Protein AF-A0A0G1DJH7-F1 (afdb_monomer)

Organism: NCBI:txid1618443

Foldseek 3Di:
DDDDDDDDPPDPPPPPPPPPPPPPVDAAEWEKAFEWEWEFADDPPDGTWIKTKWFFFPVPVRAIGGFMDTDDDDPPDDDFPVSSQVRNVVRCCLQFVPCQCPVPPDGDCVQKPKDQLDPDRVCPPLFDWDQPPVRRYTYGYGYIYIYGYDNDDDHGDNPPPPDNRTDDMAIETPRCCLDPCNVVVLVVVLVQLVDLQHQWDADPVGNRYTYRDPDPDRDDDNRHHDPNRSSNVVSVSVSSVVVD

Sequence (244 aa):
MSKKEDQPKAGLSKSSFLKEVDAADKWEEIHRAVAVPEYRLETEGESPRVLLLVVRRKKKRGRWEFPGGAMEYESGTPITGETVVFRAGSEFYEETGVSTLFPNGEFDSNSVKVYPMTENPSLNQYFLKFRDSRKKRYIYSHPVLIKMGIKSLPQLNPEKYGKPEIDDYRFIDVTNLYGADYRKHIRKWYDALTNPNLPFQKDPVNDRILTLSETDEPNTEIHHFSETTVGVMNVYLNKILDFA

Solvent-accessible surface area (backbone atoms only — not comparable to full-atom values): 14350 Å² total; per-residue (Å²): 141,81,87,79,83,88,74,88,80,82,72,85,69,84,77,77,84,72,79,85,80,78,83,62,83,77,61,46,79,42,45,26,19,25,23,42,43,36,38,36,38,49,47,92,98,53,81,59,44,32,29,37,53,35,34,23,26,63,89,65,80,58,30,32,29,48,39,45,45,75,57,88,73,63,91,89,62,82,88,46,72,65,57,42,50,53,46,10,52,49,30,33,30,65,54,32,47,51,36,75,56,26,80,81,77,50,79,46,69,88,70,31,54,72,38,64,72,59,93,49,90,89,53,87,72,74,48,48,77,44,78,42,76,90,76,41,28,40,38,36,36,42,58,30,37,38,43,36,80,36,77,64,85,83,76,72,42,31,66,81,81,78,66,58,57,50,78,48,68,39,30,40,52,51,43,67,62,78,48,98,62,15,80,68,45,52,56,55,50,52,58,36,61,74,38,63,76,31,33,30,31,62,37,95,89,42,80,49,34,31,33,74,48,93,53,94,65,72,72,43,92,63,62,45,69,34,72,66,35,42,51,49,48,54,53,50,58,56,44,53,63,77,77,108

pLDDT: mean 71.13, std 16.66, range [36.06, 92.31]

InterPro domains:
  IPR000086 NUDIX hydrolase domain [PS51462] (29-195)
  IPR015797 NUDIX hydrolase-like domain superfamily [SSF55811] (33-199)

Mean predicted aligned error: 12.09 Å

Secondary structure (DSSP, 8-state):
--PPPP-------TTSSSSSS------EEEEEEEEEEEEEE--TTSPPEEEEEEEEEGGGTT-EE-S--BPP--TT----HHHHHHHHHHHHHHHH--GGG-TTSS--TTT-EEEESSS-TT-TT-SEEEEETTTTEEEEEEEEEEEEEESSPPPP-GGGGS---EEEEEEEE-GGGGSTTHHHHHHHHHHHHHSSS--EEE-SS-TTEEEE-SSS---SS---B-HHHHHHHHHHHHHHHHH-

Structure (mmCIF, N/CA/C/O backbone):
data_AF-A0A0G1DJH7-F1
#
_entry.id   AF-A0A0G1DJH7-F1
#
loop_
_atom_site.group_PDB
_atom_site.id
_atom_site.type_symbol
_atom_site.label_atom_id
_atom_site.label_alt_id
_atom_site.label_comp_id
_atom_site.label_asym_id
_atom_site.label_entity_id
_atom_site.label_seq_id
_atom_site.pdbx_PDB_ins_code
_atom_site.Cartn_x
_atom_site.Cartn_y
_atom_site.Cartn_z
_atom_site.occupancy
_atom_site.B_iso_or_equiv
_atom_site.auth_seq_id
_atom_site.auth_comp_id
_atom_site.auth_asym_id
_atom_site.auth_atom_id
_atom_site.pdbx_PDB_model_num
ATOM 1 N N . MET A 1 1 ? 48.091 -31.157 -72.536 1.00 43.97 1 MET A N 1
ATOM 2 C CA . MET A 1 1 ? 47.525 -31.998 -71.460 1.00 43.97 1 MET A CA 1
ATOM 3 C C . MET A 1 1 ? 48.400 -31.818 -70.232 1.00 43.97 1 MET A C 1
ATOM 5 O O . MET A 1 1 ? 49.499 -32.348 -70.212 1.00 43.97 1 MET A O 1
ATOM 9 N N . SER A 1 2 ? 47.973 -30.997 -69.272 1.00 37.41 2 SER A N 1
ATOM 10 C CA . SER A 1 2 ? 48.712 -30.756 -68.026 1.00 37.41 2 SER A CA 1
ATOM 11 C C . SER A 1 2 ? 47.868 -31.278 -66.872 1.00 37.41 2 SER A C 1
ATOM 13 O O . SER A 1 2 ? 46.739 -30.823 -66.687 1.00 37.41 2 SER A O 1
ATOM 15 N N . LYS A 1 3 ? 48.396 -32.270 -66.153 1.00 37.59 3 LYS A N 1
ATOM 16 C CA . LYS A 1 3 ? 47.789 -32.843 -64.949 1.00 37.59 3 LYS A CA 1
ATOM 17 C C . LYS A 1 3 ? 47.798 -31.776 -63.850 1.00 37.59 3 LYS A C 1
ATOM 19 O O . LYS A 1 3 ? 48.851 -31.218 -63.560 1.00 37.59 3 LYS A O 1
ATOM 24 N N . LYS A 1 4 ? 46.629 -31.469 -63.284 1.00 39.34 4 LYS A N 1
ATOM 25 C CA . LYS A 1 4 ? 46.509 -30.734 -62.020 1.00 39.34 4 LYS A CA 1
ATOM 26 C C . LYS A 1 4 ? 46.617 -31.750 -60.888 1.00 39.34 4 LYS A C 1
ATOM 28 O O . LYS A 1 4 ? 45.885 -32.734 -60.892 1.00 39.34 4 LYS A O 1
ATOM 33 N N . GLU A 1 5 ? 47.549 -31.505 -59.978 1.00 38.72 5 GLU A N 1
ATOM 34 C CA . GLU A 1 5 ? 47.653 -32.182 -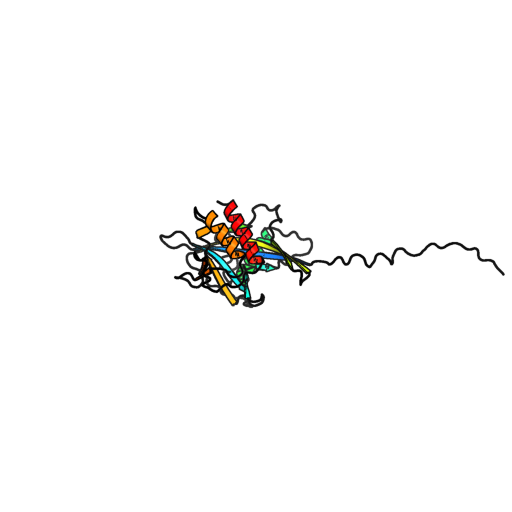58.690 1.00 38.72 5 GLU A CA 1
ATOM 35 C C . GLU A 1 5 ? 46.492 -31.760 -57.780 1.00 38.72 5 GLU A C 1
ATOM 37 O O . GLU A 1 5 ? 46.151 -30.577 -57.688 1.00 38.72 5 GLU A O 1
ATOM 42 N N . ASP A 1 6 ? 45.897 -32.751 -57.120 1.00 39.84 6 ASP A N 1
ATOM 43 C CA . ASP A 1 6 ? 44.910 -32.588 -56.061 1.00 39.84 6 ASP A CA 1
ATOM 44 C C . ASP A 1 6 ? 45.582 -32.097 -54.770 1.00 39.84 6 ASP A C 1
ATOM 46 O O . ASP A 1 6 ? 46.494 -32.732 -54.241 1.00 39.84 6 ASP A O 1
ATOM 50 N N . GLN A 1 7 ? 45.074 -30.997 -54.213 1.00 42.19 7 GLN A N 1
ATOM 51 C CA . GLN A 1 7 ? 45.200 -30.689 -52.788 1.00 42.19 7 GLN A CA 1
ATOM 52 C C . GLN A 1 7 ? 43.811 -30.759 -52.141 1.00 42.19 7 GLN A C 1
ATOM 54 O O . GLN A 1 7 ? 42.863 -30.185 -52.689 1.00 42.19 7 GLN A O 1
ATOM 59 N N . PRO A 1 8 ? 43.657 -31.372 -50.953 1.00 39.91 8 PRO A N 1
ATOM 60 C CA . PRO A 1 8 ? 42.392 -31.349 -50.242 1.00 39.91 8 PRO A CA 1
ATOM 61 C C . PRO A 1 8 ? 42.244 -29.992 -49.545 1.00 39.91 8 PRO A C 1
ATOM 63 O O . PRO A 1 8 ? 42.856 -29.737 -48.508 1.00 39.91 8 PRO A O 1
ATOM 66 N N . LYS A 1 9 ? 41.400 -29.103 -50.080 1.00 42.41 9 LYS A N 1
ATOM 67 C CA . LYS A 1 9 ? 40.921 -27.953 -49.304 1.00 42.41 9 LYS A CA 1
ATOM 68 C C . LYS A 1 9 ? 39.821 -28.410 -48.352 1.00 42.41 9 LYS A C 1
ATOM 70 O O . LYS A 1 9 ? 38.634 -28.348 -48.656 1.00 42.41 9 LYS A O 1
ATOM 75 N N . ALA A 1 10 ? 40.253 -28.844 -47.171 1.00 49.03 10 ALA A N 1
ATOM 76 C CA . ALA A 1 10 ? 39.455 -28.751 -45.961 1.00 49.03 10 ALA A CA 1
ATOM 77 C C . ALA A 1 10 ? 39.085 -27.275 -45.737 1.00 49.03 10 ALA A C 1
ATOM 79 O O . ALA A 1 10 ? 39.956 -26.409 -45.661 1.00 49.03 10 ALA A O 1
ATOM 80 N N . GLY A 1 11 ? 37.790 -26.982 -45.679 1.00 38.16 11 GLY A N 1
ATOM 81 C CA . GLY A 1 11 ? 37.312 -25.611 -45.535 1.00 38.16 11 GLY A CA 1
ATOM 82 C C . GLY A 1 11 ? 35.797 -25.477 -45.569 1.00 38.16 11 GLY A C 1
ATOM 83 O O . GLY A 1 11 ? 35.293 -24.493 -46.094 1.00 38.16 11 GLY A O 1
ATOM 84 N N . LEU A 1 12 ? 35.056 -26.447 -45.021 1.00 37.50 12 LEU A N 1
ATOM 85 C CA . LEU A 1 12 ? 33.688 -26.168 -44.583 1.00 37.50 12 LEU A CA 1
ATOM 86 C C . LEU A 1 12 ? 33.804 -25.229 -43.382 1.00 37.50 12 LEU A C 1
ATOM 88 O O . LEU A 1 12 ? 34.218 -25.634 -42.294 1.00 37.50 12 LEU A O 1
ATOM 92 N N . SER A 1 13 ? 33.528 -23.947 -43.613 1.00 39.53 13 SER A N 1
ATOM 93 C CA . SER A 1 13 ? 33.562 -22.927 -42.578 1.00 39.53 13 SER A CA 1
ATOM 94 C C . SER A 1 13 ? 32.583 -23.307 -41.469 1.00 39.53 13 SER A C 1
ATOM 96 O O . SER A 1 13 ? 31.369 -23.278 -41.660 1.00 39.53 13 SER A O 1
ATOM 98 N N . LYS A 1 14 ? 33.116 -23.604 -40.281 1.00 41.78 14 LYS A N 1
ATOM 99 C CA . LYS A 1 14 ? 32.387 -23.773 -39.011 1.00 41.78 14 LYS A CA 1
ATOM 100 C C . LYS A 1 14 ? 31.613 -22.513 -38.554 1.00 41.78 14 LYS A C 1
ATOM 102 O O . LYS A 1 14 ? 31.254 -22.414 -37.389 1.00 41.78 14 LYS A O 1
ATOM 107 N N . SER A 1 15 ? 31.364 -21.536 -39.427 1.00 41.81 15 SER A N 1
ATOM 108 C CA . SER A 1 15 ? 30.737 -20.252 -39.085 1.00 41.81 15 SER A CA 1
ATOM 109 C C . SER A 1 15 ? 29.240 -20.167 -39.399 1.00 41.81 15 SER A C 1
ATOM 111 O O . SER A 1 15 ? 28.619 -19.172 -39.036 1.00 41.81 15 SER A O 1
ATOM 113 N N . SER A 1 16 ? 28.636 -21.180 -40.029 1.00 38.12 16 SER A N 1
ATOM 114 C CA . SER A 1 16 ? 27.208 -21.155 -40.395 1.00 38.12 16 SER A CA 1
ATOM 115 C C . SER A 1 16 ? 26.309 -22.087 -39.574 1.00 38.12 16 SER A C 1
ATOM 117 O O . SER A 1 16 ? 25.099 -22.035 -39.739 1.00 38.12 16 SER A O 1
ATOM 119 N N . PHE A 1 17 ? 26.864 -22.883 -38.652 1.00 36.06 17 PHE A N 1
ATOM 120 C CA . PHE A 1 17 ? 26.098 -23.835 -37.824 1.00 36.06 17 PHE A CA 1
ATOM 121 C C . PHE A 1 17 ? 25.938 -23.425 -36.348 1.00 36.06 17 PHE A C 1
ATOM 123 O O . PHE A 1 17 ? 25.388 -24.181 -35.556 1.00 36.06 17 PHE A O 1
ATOM 130 N N . LEU A 1 18 ? 26.396 -22.227 -35.967 1.00 39.59 18 LEU A N 1
ATOM 131 C CA . LEU A 1 18 ? 26.312 -21.703 -34.593 1.00 39.59 18 LEU A CA 1
ATOM 132 C C . LEU A 1 18 ? 25.595 -20.346 -34.510 1.00 39.59 18 LEU A C 1
ATOM 134 O O . LEU A 1 18 ? 25.886 -19.537 -33.636 1.00 39.59 18 LEU A O 1
ATOM 138 N N . LYS A 1 19 ? 24.654 -20.074 -35.422 1.00 40.41 19 LYS A N 1
ATOM 139 C CA . LYS A 1 19 ? 23.833 -18.849 -35.381 1.00 40.41 19 LYS A CA 1
ATOM 140 C C . LYS A 1 19 ? 22.342 -19.065 -35.126 1.00 40.41 19 LYS A C 1
ATOM 142 O O . LYS A 1 19 ? 21.585 -18.109 -35.226 1.00 40.41 19 LYS A O 1
ATOM 147 N N . GLU A 1 20 ? 21.933 -20.266 -34.722 1.00 40.50 20 GLU A N 1
ATOM 148 C CA . GLU A 1 20 ? 20.535 -20.551 -34.354 1.00 40.50 20 GLU A CA 1
ATOM 149 C C . GLU A 1 20 ? 20.387 -21.317 -33.031 1.00 40.50 20 GLU A C 1
ATOM 151 O O . GLU A 1 20 ? 19.396 -22.001 -32.799 1.00 40.50 20 GLU A O 1
ATOM 156 N N . VAL A 1 21 ? 21.347 -21.166 -32.118 1.00 42.28 21 VAL A N 1
ATOM 157 C CA . VAL A 1 21 ? 21.193 -21.615 -30.727 1.00 42.28 21 VAL A CA 1
ATOM 158 C C . VAL A 1 21 ? 21.678 -20.489 -29.822 1.00 42.28 21 VAL A C 1
ATOM 160 O O . VAL A 1 21 ? 22.855 -20.432 -29.507 1.00 42.28 21 VAL A O 1
ATOM 163 N N . ASP A 1 22 ? 20.795 -19.514 -29.577 1.00 38.69 22 ASP A N 1
ATOM 164 C CA . ASP A 1 22 ? 20.737 -18.658 -28.368 1.00 38.69 22 ASP A CA 1
ATOM 165 C C . ASP A 1 22 ? 19.786 -17.454 -28.540 1.00 38.69 22 ASP A C 1
ATOM 167 O O . ASP A 1 22 ? 19.993 -16.361 -28.011 1.00 38.69 22 ASP A O 1
ATOM 171 N N . ALA A 1 23 ? 18.641 -17.664 -29.192 1.00 44.38 23 ALA A N 1
ATOM 172 C CA . ALA A 1 23 ? 17.431 -16.973 -28.753 1.00 44.38 23 ALA A CA 1
ATOM 173 C C . ALA A 1 23 ? 16.825 -17.775 -27.590 1.00 44.38 23 ALA A C 1
ATOM 175 O O . ALA A 1 23 ? 15.694 -18.248 -27.671 1.00 44.38 23 ALA A O 1
ATOM 176 N N . ALA A 1 24 ? 17.602 -17.983 -26.518 1.00 50.12 24 ALA A N 1
ATOM 177 C CA . ALA A 1 24 ? 17.030 -18.349 -25.232 1.00 50.12 24 ALA A CA 1
ATOM 178 C C . ALA A 1 24 ? 15.930 -17.321 -24.953 1.00 50.12 24 ALA A C 1
ATOM 180 O O . ALA A 1 24 ? 16.215 -16.126 -25.023 1.00 50.12 24 ALA A O 1
ATOM 181 N N . ASP A 1 25 ? 14.690 -17.778 -24.754 1.00 56.62 25 ASP A N 1
ATOM 182 C CA . ASP A 1 25 ? 13.516 -16.945 -24.477 1.00 56.62 25 ASP A CA 1
ATOM 183 C C . ASP A 1 25 ? 13.900 -15.798 -23.530 1.00 56.62 25 ASP A C 1
ATOM 185 O O . ASP A 1 25 ? 14.013 -16.005 -22.322 1.00 56.62 25 ASP A O 1
ATOM 189 N N . LYS A 1 26 ? 14.173 -14.599 -24.063 1.00 70.50 26 LYS A N 1
ATOM 190 C CA . LYS A 1 26 ? 14.612 -13.477 -23.231 1.00 70.50 26 LYS A CA 1
ATOM 191 C C . LYS A 1 26 ? 13.396 -12.996 -22.460 1.00 70.50 26 LYS A C 1
ATOM 193 O O . LYS A 1 26 ? 12.462 -12.455 -23.048 1.00 70.50 26 LYS A O 1
ATOM 198 N N . TRP A 1 27 ? 13.399 -13.249 -21.155 1.00 82.44 27 TRP A N 1
ATOM 199 C CA . TRP A 1 27 ? 12.404 -12.692 -20.251 1.00 82.44 27 TRP A CA 1
ATOM 200 C C . TRP A 1 27 ? 12.756 -11.232 -19.990 1.00 82.44 27 TRP A C 1
ATOM 202 O O . TRP A 1 27 ? 13.890 -10.929 -19.629 1.00 82.44 27 TRP A O 1
ATOM 212 N N . GLU A 1 28 ? 11.791 -10.337 -20.177 1.00 86.88 28 GLU A N 1
ATOM 213 C CA . GLU A 1 28 ? 11.938 -8.932 -19.797 1.00 86.88 28 GLU A CA 1
ATOM 214 C C . GLU A 1 28 ? 11.976 -8.821 -18.266 1.00 86.88 28 GLU A C 1
ATOM 216 O O . GLU A 1 28 ? 11.212 -9.491 -17.569 1.00 86.88 28 GLU A O 1
ATOM 221 N N . GLU A 1 29 ? 12.847 -7.974 -17.726 1.00 86.06 29 GLU A N 1
ATOM 222 C CA . GLU A 1 29 ? 12.877 -7.664 -16.299 1.00 86.06 29 GLU A CA 1
ATOM 223 C C . GLU A 1 29 ? 12.298 -6.272 -16.069 1.00 86.06 29 GLU A C 1
ATOM 225 O O . GLU A 1 29 ? 12.744 -5.293 -16.658 1.00 86.06 29 GLU A O 1
ATOM 230 N N . ILE A 1 30 ? 11.281 -6.189 -15.214 1.00 85.81 30 ILE A N 1
ATOM 231 C CA . ILE A 1 30 ? 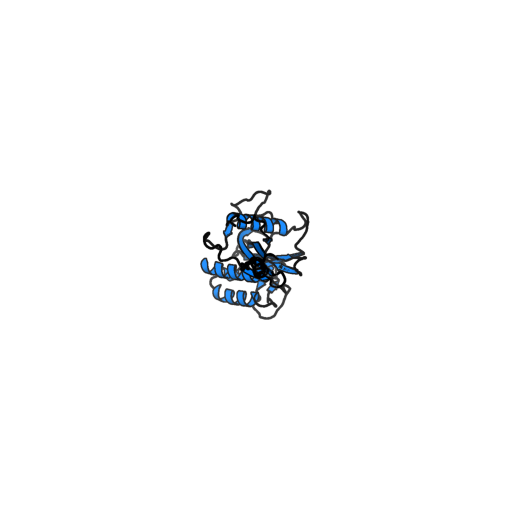10.640 -4.933 -14.836 1.00 85.81 30 ILE A CA 1
ATOM 232 C C . ILE A 1 30 ? 10.780 -4.767 -13.338 1.00 85.81 30 ILE A C 1
ATOM 234 O O . ILE A 1 30 ? 10.280 -5.590 -12.570 1.00 85.81 30 ILE A O 1
ATOM 238 N N . HIS A 1 31 ? 11.379 -3.662 -12.916 1.00 86.56 31 HIS A N 1
ATOM 239 C CA . HIS A 1 31 ? 11.375 -3.266 -11.519 1.00 86.56 31 HIS A CA 1
ATOM 240 C C . HIS A 1 31 ? 10.263 -2.255 -11.269 1.00 86.56 31 HIS A C 1
ATOM 242 O O . HIS A 1 31 ? 10.017 -1.372 -12.088 1.00 86.56 31 HIS A O 1
ATOM 248 N N . ARG A 1 32 ? 9.571 -2.386 -10.141 1.00 87.06 32 ARG A N 1
ATOM 249 C CA . ARG A 1 32 ? 8.527 -1.446 -9.731 1.00 87.06 32 ARG A CA 1
ATOM 250 C C . ARG A 1 32 ? 8.690 -1.052 -8.274 1.00 87.06 32 ARG A C 1
ATOM 252 O O . ARG A 1 32 ? 8.965 -1.916 -7.445 1.00 87.06 32 ARG A O 1
ATOM 259 N N . ALA A 1 33 ? 8.493 0.222 -7.973 1.00 87.56 33 ALA A N 1
ATOM 260 C CA . ALA A 1 33 ? 8.404 0.709 -6.604 1.00 87.56 33 ALA A CA 1
ATOM 261 C C . ALA A 1 33 ? 6.941 0.634 -6.156 1.00 87.56 33 ALA A C 1
ATOM 263 O O . ALA A 1 33 ? 6.035 0.925 -6.940 1.00 87.56 33 ALA A O 1
ATOM 264 N N . VAL A 1 34 ? 6.696 0.191 -4.925 1.00 89.56 34 VAL A N 1
ATOM 265 C CA . VAL A 1 34 ? 5.343 0.057 -4.373 1.00 89.56 34 VAL A CA 1
ATOM 266 C C . VAL A 1 34 ? 5.293 0.758 -3.028 1.00 89.56 34 VAL A C 1
ATOM 268 O O . VAL A 1 34 ? 6.012 0.381 -2.109 1.00 89.56 34 VAL A O 1
ATOM 271 N N . ALA A 1 35 ? 4.446 1.768 -2.899 1.00 89.12 35 ALA A N 1
ATOM 272 C CA . ALA A 1 35 ? 4.206 2.433 -1.632 1.00 89.12 35 ALA A CA 1
ATOM 273 C C . ALA A 1 35 ? 3.203 1.638 -0.800 1.00 89.12 35 ALA A C 1
ATOM 275 O O . ALA A 1 35 ? 2.149 1.246 -1.292 1.00 89.12 35 ALA A O 1
ATOM 276 N N . VAL A 1 36 ? 3.510 1.452 0.478 1.00 91.19 36 VAL A N 1
ATOM 277 C CA . VAL A 1 36 ? 2.637 0.857 1.491 1.00 91.19 36 VAL A CA 1
ATOM 278 C C . VAL A 1 36 ? 2.328 1.955 2.505 1.00 91.19 36 VAL A C 1
ATOM 280 O O . VAL A 1 36 ? 3.096 2.142 3.449 1.00 91.19 36 VAL A O 1
ATOM 283 N N . PRO A 1 37 ? 1.269 2.757 2.295 1.00 89.44 37 PRO A N 1
ATOM 284 C CA . PRO A 1 37 ? 0.945 3.858 3.188 1.00 89.44 37 PRO A CA 1
ATOM 285 C C . PRO A 1 37 ? 0.258 3.310 4.440 1.00 89.44 37 PRO A C 1
ATOM 287 O O . PRO A 1 37 ? -0.838 2.755 4.347 1.00 89.44 37 PRO A O 1
ATOM 290 N N . GLU A 1 38 ? 0.902 3.472 5.592 1.00 90.62 38 GLU A N 1
ATOM 291 C CA . GLU A 1 38 ? 0.365 3.149 6.912 1.00 90.62 38 GLU A CA 1
ATOM 292 C C . GLU A 1 38 ? -0.017 4.437 7.635 1.00 90.62 38 GLU A C 1
ATOM 294 O O . GLU A 1 38 ? 0.832 5.257 7.991 1.00 90.62 38 GLU A O 1
ATOM 299 N N . TYR A 1 39 ? -1.310 4.588 7.882 1.00 88.25 39 TYR A N 1
ATOM 300 C CA . TYR A 1 39 ? -1.877 5.702 8.616 1.00 88.25 39 TYR A CA 1
ATOM 301 C C . TYR A 1 39 ?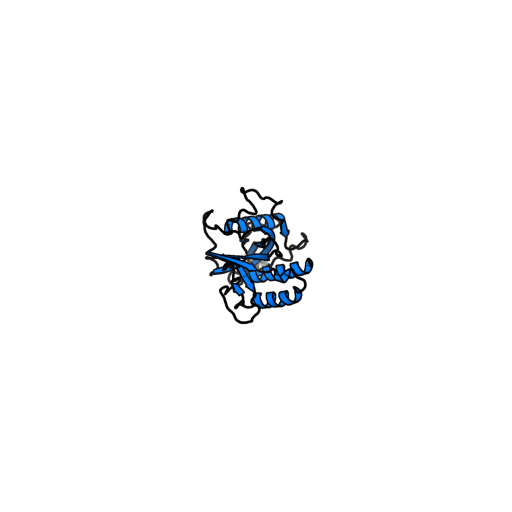 -2.186 5.289 10.046 1.00 88.25 39 TYR A C 1
ATOM 303 O O . TYR A 1 39 ? -2.911 4.324 10.277 1.00 88.25 39 TYR A O 1
ATOM 311 N N . ARG A 1 40 ? -1.677 6.054 11.006 1.00 89.75 40 ARG A N 1
ATOM 312 C CA . ARG A 1 40 ? -2.077 5.990 12.410 1.00 89.75 40 ARG A CA 1
ATOM 313 C C . ARG A 1 40 ? -3.075 7.106 12.664 1.00 89.75 40 ARG A C 1
ATOM 315 O O . ARG A 1 40 ? -2.684 8.268 12.754 1.00 89.75 40 ARG A O 1
ATOM 322 N N . LEU A 1 41 ? -4.352 6.746 12.698 1.00 88.19 41 LEU A N 1
ATOM 323 C CA . LEU A 1 41 ? -5.451 7.660 12.958 1.00 88.19 41 LEU A CA 1
ATOM 324 C C . LEU A 1 41 ? -5.609 7.850 14.464 1.00 88.19 41 LEU A C 1
ATOM 326 O O . LEU A 1 41 ? -6.013 6.930 15.174 1.00 88.19 41 LEU A O 1
ATOM 330 N N . GLU A 1 42 ? -5.256 9.042 14.930 1.00 87.00 42 GLU A N 1
ATOM 331 C CA . GLU A 1 42 ? -5.391 9.460 16.320 1.00 87.00 42 GLU A CA 1
ATOM 332 C C . GLU A 1 42 ? -6.820 9.939 16.591 1.00 87.00 42 GLU A C 1
ATOM 334 O O . GLU A 1 42 ? -7.303 10.873 15.947 1.00 87.00 42 GLU A O 1
ATOM 339 N N . THR A 1 43 ? -7.459 9.328 17.587 1.00 82.81 43 THR A N 1
ATOM 340 C CA . THR A 1 43 ? -8.749 9.755 18.138 1.00 82.81 43 THR A CA 1
ATOM 341 C C . THR A 1 43 ? -8.546 10.109 19.608 1.00 82.81 43 THR A C 1
ATOM 343 O O . THR A 1 43 ? -7.864 9.391 20.340 1.00 82.81 43 THR A O 1
ATOM 346 N N . GLU A 1 44 ? -9.102 11.236 20.049 1.00 84.19 44 GLU A N 1
ATOM 347 C CA . GLU A 1 44 ? -8.958 11.688 21.434 1.00 84.19 44 GLU A CA 1
ATOM 348 C C . GLU A 1 44 ? -9.552 10.663 22.413 1.00 84.19 44 GLU A C 1
ATOM 350 O O . GLU A 1 44 ? -10.705 10.263 22.282 1.00 84.19 44 GLU A O 1
ATOM 355 N N . GLY A 1 45 ? -8.752 10.235 23.394 1.00 82.38 45 GLY A N 1
ATOM 356 C CA . GLY A 1 45 ? -9.174 9.278 24.422 1.00 82.38 45 GLY A CA 1
ATOM 357 C C . GLY A 1 45 ? -9.167 7.803 23.998 1.00 82.38 45 GLY A C 1
ATOM 358 O O . GLY A 1 45 ? -9.484 6.950 24.825 1.00 82.38 45 GLY A O 1
ATOM 359 N N . GLU A 1 46 ? -8.768 7.481 22.765 1.00 84.75 46 GLU A N 1
ATOM 360 C CA . GLU A 1 46 ? -8.742 6.111 22.243 1.00 84.75 46 GLU A CA 1
ATOM 361 C C . GLU A 1 46 ? -7.339 5.696 21.776 1.00 84.75 46 GLU A C 1
ATOM 363 O O . GLU A 1 46 ? -6.458 6.519 21.522 1.00 84.75 46 GLU A O 1
ATOM 368 N N . SER A 1 47 ? -7.118 4.384 21.655 1.00 84.38 47 SER A N 1
ATOM 369 C CA . SER A 1 47 ? -5.906 3.879 21.003 1.00 84.38 47 SER A CA 1
ATOM 370 C C . SER A 1 47 ? -5.958 4.182 19.502 1.00 84.38 47 SER A C 1
ATOM 372 O O . SER A 1 47 ? -7.021 4.032 18.896 1.00 84.38 47 SER A O 1
ATOM 374 N N . PRO A 1 48 ? -4.835 4.578 18.875 1.00 87.06 48 PRO A N 1
ATOM 375 C CA . PRO A 1 48 ? -4.836 4.942 17.467 1.00 87.06 48 PRO A CA 1
ATOM 376 C C . PRO A 1 48 ? -5.188 3.739 16.590 1.00 87.06 48 PRO A C 1
ATOM 378 O O . PRO A 1 48 ? -4.646 2.645 16.772 1.00 87.06 48 PRO A O 1
ATOM 381 N N . ARG A 1 49 ? -6.048 3.961 15.593 1.00 90.38 49 ARG A N 1
ATOM 382 C CA . ARG A 1 49 ? -6.326 2.958 14.557 1.00 90.38 49 ARG A CA 1
ATOM 383 C C . ARG A 1 49 ? -5.190 2.941 13.545 1.00 90.38 49 ARG A C 1
ATOM 385 O O . ARG A 1 49 ? -4.706 3.997 13.141 1.00 90.38 49 ARG A O 1
ATOM 392 N N . VAL A 1 50 ? -4.777 1.757 13.109 1.00 91.31 50 VAL A N 1
ATOM 393 C CA . VAL A 1 50 ? -3.734 1.576 12.092 1.00 91.31 50 VAL A CA 1
ATOM 394 C C . VAL A 1 50 ? -4.375 1.102 10.797 1.00 91.31 50 VAL A C 1
ATOM 396 O O . VAL A 1 50 ? -5.018 0.057 10.763 1.00 91.31 50 VAL A O 1
ATOM 399 N N . LEU A 1 51 ? -4.204 1.876 9.729 1.00 92.31 51 LEU A N 1
ATOM 400 C CA . LEU A 1 51 ? -4.903 1.696 8.462 1.00 92.31 51 LEU A CA 1
ATOM 401 C C . LEU A 1 51 ? -3.915 1.637 7.295 1.00 92.31 51 LEU A C 1
ATOM 403 O O . LEU A 1 51 ? -3.007 2.462 7.208 1.00 92.31 51 LEU A O 1
ATOM 407 N N . LEU A 1 52 ? -4.127 0.716 6.357 1.00 92.25 52 LEU A N 1
ATOM 408 C CA . LEU A 1 52 ? -3.377 0.634 5.103 1.00 92.25 52 LEU A CA 1
ATOM 409 C C . LEU A 1 52 ? -4.223 1.121 3.930 1.00 92.25 52 LEU A C 1
ATOM 411 O O . LEU A 1 52 ? -5.373 0.711 3.787 1.00 92.25 52 LEU A O 1
ATOM 415 N N . LEU A 1 53 ? -3.662 1.956 3.058 1.00 91.56 53 LEU A N 1
ATOM 416 C CA . LEU A 1 53 ? -4.369 2.403 1.856 1.00 91.56 53 LEU A CA 1
ATOM 417 C C . LEU A 1 53 ? -4.174 1.429 0.691 1.00 91.56 53 LEU A C 1
ATOM 419 O O . LEU A 1 53 ? -3.045 1.144 0.291 1.00 91.56 53 LEU A O 1
ATOM 423 N N . VAL A 1 54 ? -5.283 1.025 0.072 1.00 90.69 54 VAL A N 1
ATOM 424 C CA . VAL A 1 54 ? -5.297 0.362 -1.236 1.00 90.69 54 VAL A CA 1
ATOM 425 C C . VAL A 1 54 ? -6.151 1.142 -2.227 1.00 90.69 54 VAL A C 1
ATOM 427 O O . VAL A 1 54 ? -7.167 1.751 -1.883 1.00 90.69 54 VAL A O 1
ATOM 430 N N . VAL A 1 55 ? -5.744 1.094 -3.489 1.00 89.19 55 VAL A N 1
ATOM 431 C CA . VAL A 1 55 ? -6.382 1.796 -4.600 1.00 89.19 55 VAL A CA 1
ATOM 432 C C . VAL A 1 55 ? -6.852 0.801 -5.650 1.00 89.19 55 VAL A C 1
ATOM 434 O O . VAL A 1 55 ? -6.223 -0.232 -5.892 1.00 89.19 55 VAL A O 1
ATOM 437 N N . ARG A 1 56 ? -7.967 1.105 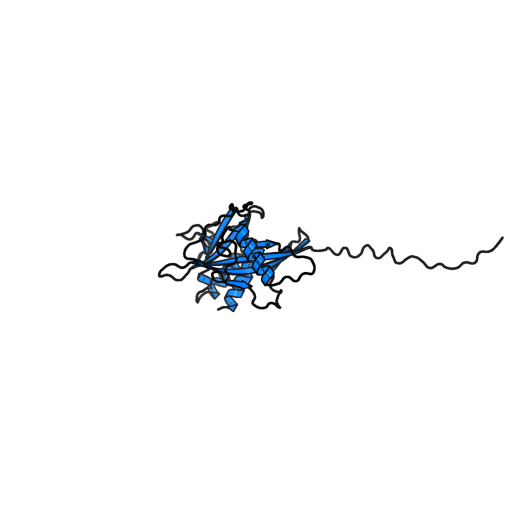-6.302 1.00 86.88 56 ARG A N 1
ATOM 438 C CA . ARG A 1 56 ? -8.499 0.342 -7.424 1.00 86.88 56 ARG A CA 1
ATOM 439 C C . ARG A 1 56 ? -8.126 1.048 -8.720 1.00 86.88 56 ARG A C 1
ATOM 441 O O . ARG A 1 56 ? -8.350 2.245 -8.876 1.00 86.88 56 ARG A O 1
ATOM 448 N N . ARG A 1 57 ? -7.499 0.317 -9.649 1.00 80.38 57 ARG A N 1
ATOM 449 C CA . ARG A 1 57 ? -7.044 0.886 -10.929 1.00 80.38 57 ARG A CA 1
ATOM 450 C C . ARG A 1 57 ? -7.967 0.531 -12.084 1.00 80.38 57 ARG A C 1
ATOM 452 O O . ARG A 1 57 ? -8.124 -0.652 -12.415 1.00 80.38 57 ARG A O 1
ATOM 459 N N . LYS A 1 58 ? -8.412 1.558 -12.816 1.00 71.06 58 LYS A N 1
ATOM 460 C CA . LYS A 1 58 ? -9.270 1.435 -14.012 1.00 71.06 58 LYS A CA 1
ATOM 461 C C . LYS A 1 58 ? -8.656 0.508 -15.071 1.00 71.06 58 LYS A C 1
ATOM 463 O O . LYS A 1 58 ? -9.301 -0.406 -15.578 1.00 71.06 58 LYS A O 1
ATOM 468 N N . LYS A 1 59 ? -7.364 0.692 -15.379 1.00 69.06 59 LYS A N 1
ATOM 469 C CA . LYS A 1 59 ? -6.662 -0.015 -16.475 1.00 69.06 59 LYS A CA 1
ATOM 470 C C . LYS A 1 59 ? -6.215 -1.447 -16.135 1.00 69.06 59 LYS A C 1
ATOM 472 O O . LYS A 1 59 ? -5.879 -2.205 -17.044 1.00 69.06 59 LYS A O 1
ATOM 477 N N . LYS A 1 60 ? -6.211 -1.856 -14.858 1.00 64.38 60 LYS A N 1
ATOM 478 C CA . LYS A 1 60 ? -5.756 -3.195 -14.414 1.00 64.38 60 LYS A CA 1
ATOM 479 C C . LYS A 1 60 ? -6.914 -4.134 -14.057 1.00 64.38 60 LYS A C 1
ATOM 481 O O . LYS A 1 60 ? -6.816 -4.924 -13.120 1.00 64.38 60 LYS A O 1
ATOM 486 N N . ARG A 1 61 ? -8.010 -4.067 -14.822 1.00 69.19 61 ARG A N 1
ATOM 487 C CA . ARG A 1 61 ? -9.236 -4.863 -14.601 1.00 69.19 61 ARG A CA 1
ATOM 488 C C . ARG A 1 61 ? -9.868 -4.625 -13.219 1.00 69.19 61 ARG A C 1
ATOM 490 O O . ARG A 1 61 ? -10.448 -5.544 -12.652 1.00 69.19 61 ARG A O 1
ATOM 497 N N . GLY A 1 62 ? -9.721 -3.419 -12.665 1.00 71.38 62 GLY A N 1
ATOM 498 C CA . GLY A 1 62 ? -10.342 -3.046 -11.394 1.00 71.38 62 GLY A CA 1
ATOM 499 C C . GLY A 1 62 ? -9.852 -3.854 -10.190 1.00 71.38 62 GLY A C 1
ATOM 500 O O . GLY A 1 62 ? -10.642 -4.084 -9.276 1.00 71.38 62 GLY A O 1
ATOM 501 N N . ARG A 1 63 ? -8.593 -4.315 -10.199 1.00 82.12 63 ARG A N 1
ATOM 502 C CA . ARG A 1 63 ? -7.949 -4.958 -9.043 1.00 82.12 63 ARG A CA 1
ATOM 503 C C . ARG A 1 63 ? -7.518 -3.919 -8.015 1.00 82.12 63 ARG A C 1
ATOM 505 O O . ARG A 1 63 ? -7.128 -2.810 -8.383 1.00 82.12 63 ARG A O 1
ATOM 512 N N . TRP A 1 64 ? -7.543 -4.330 -6.754 1.00 86.19 64 TRP A N 1
ATOM 513 C CA . TRP A 1 64 ? -7.046 -3.549 -5.631 1.00 86.19 64 TRP A CA 1
ATOM 514 C C . TRP A 1 64 ? -5.538 -3.741 -5.481 1.00 86.19 64 TRP A C 1
ATOM 516 O O . TRP A 1 64 ? -5.051 -4.874 -5.371 1.00 86.19 64 TRP A O 1
ATOM 526 N N . GLU A 1 65 ? -4.801 -2.636 -5.514 1.00 89.00 65 GLU A N 1
ATOM 527 C CA . GLU A 1 65 ? -3.342 -2.565 -5.449 1.00 89.00 65 GLU A CA 1
ATOM 528 C C . GLU A 1 65 ? -2.877 -1.535 -4.429 1.00 89.00 65 GLU A C 1
ATOM 530 O O . GLU A 1 65 ? -3.558 -0.552 -4.156 1.00 89.00 65 GLU A O 1
ATOM 535 N N . PHE A 1 66 ? -1.686 -1.753 -3.884 1.00 90.88 66 PHE A N 1
ATOM 536 C CA . PHE A 1 66 ? -0.929 -0.660 -3.296 1.00 90.88 66 PHE A CA 1
ATOM 537 C C . PHE A 1 66 ? -0.481 0.317 -4.399 1.00 90.88 66 PHE A C 1
ATOM 539 O O . PHE A 1 66 ? -0.164 -0.144 -5.506 1.00 90.88 66 PHE A O 1
ATOM 546 N N . PRO A 1 67 ? -0.445 1.634 -4.127 1.00 89.56 67 PRO A N 1
ATOM 547 C CA . PRO A 1 67 ? 0.070 2.620 -5.075 1.00 89.56 67 PRO A CA 1
ATOM 548 C C . PRO A 1 67 ? 1.508 2.305 -5.502 1.00 89.56 67 PRO A C 1
ATOM 550 O O . PRO A 1 67 ? 2.291 1.783 -4.706 1.00 89.56 67 PRO A O 1
ATOM 553 N N . GLY A 1 68 ? 1.876 2.577 -6.755 1.00 89.31 68 GLY A N 1
ATOM 554 C CA . GLY A 1 68 ? 3.205 2.218 -7.252 1.00 89.31 68 GLY A CA 1
ATOM 555 C C . GLY A 1 68 ? 3.288 1.908 -8.742 1.00 89.31 68 GLY A C 1
ATOM 556 O O . GLY A 1 68 ? 2.405 1.258 -9.319 1.00 89.31 68 GLY A O 1
ATOM 557 N N . GLY A 1 69 ? 4.429 2.224 -9.339 1.00 87.25 69 GLY A N 1
ATOM 558 C CA . GLY A 1 69 ? 4.668 2.121 -10.774 1.00 87.25 69 GLY A CA 1
ATOM 559 C C . GLY A 1 69 ? 6.036 1.553 -11.125 1.00 87.25 69 GLY A C 1
ATOM 560 O O . GLY A 1 69 ? 6.821 1.145 -10.263 1.00 87.25 69 GLY A O 1
ATOM 561 N N . ALA A 1 70 ? 6.266 1.416 -12.429 1.00 86.62 70 ALA A N 1
ATOM 562 C CA . ALA A 1 70 ? 7.521 0.898 -12.953 1.00 86.62 70 ALA A CA 1
ATOM 563 C C . ALA A 1 70 ? 8.645 1.910 -12.711 1.00 86.62 70 ALA A C 1
ATOM 565 O O . ALA A 1 70 ? 8.450 3.113 -12.834 1.00 86.62 70 ALA A O 1
ATOM 566 N N . MET A 1 71 ? 9.833 1.417 -12.385 1.00 83.62 71 MET A N 1
ATOM 567 C CA . MET A 1 71 ? 11.020 2.252 -12.287 1.00 83.62 71 MET A CA 1
ATOM 568 C C . MET A 1 71 ? 11.718 2.254 -13.639 1.00 83.62 71 MET A C 1
ATOM 570 O O . MET A 1 71 ? 12.188 1.213 -14.094 1.00 83.62 71 MET A O 1
ATOM 574 N N . GLU A 1 72 ? 11.797 3.421 -14.267 1.00 75.69 72 GLU A N 1
ATOM 575 C CA . GLU A 1 72 ? 12.708 3.634 -15.385 1.00 75.69 72 GLU A CA 1
ATOM 576 C C . GLU A 1 72 ? 14.118 3.837 -14.827 1.00 75.69 72 GLU A C 1
ATOM 578 O O . GLU A 1 72 ? 14.350 4.717 -13.992 1.00 75.69 72 GLU A O 1
ATOM 583 N N . TYR A 1 73 ? 15.051 2.993 -15.258 1.00 70.00 73 TYR A N 1
ATOM 584 C CA . TYR A 1 73 ? 16.465 3.116 -14.933 1.00 70.00 73 TYR A CA 1
ATOM 585 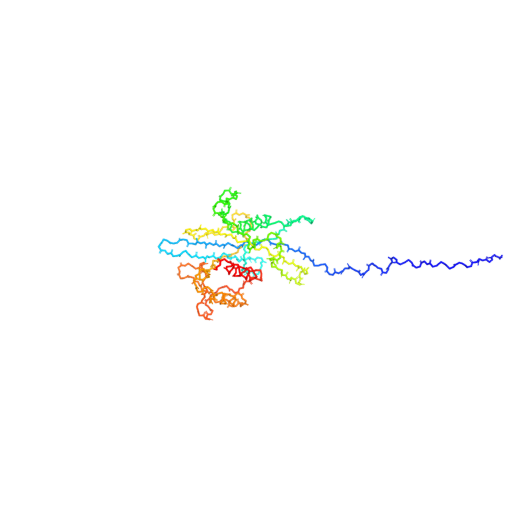C C . TYR A 1 73 ? 17.298 2.765 -16.161 1.00 70.00 73 TYR A C 1
ATOM 587 O O . TYR A 1 73 ? 16.923 1.918 -16.975 1.00 70.00 73 TYR A O 1
ATOM 595 N N . GLU A 1 74 ? 18.434 3.436 -16.305 1.00 67.38 74 GLU A N 1
ATOM 596 C CA . GLU A 1 74 ? 19.383 3.114 -17.360 1.00 67.38 74 GLU A CA 1
ATOM 597 C C . GLU A 1 74 ? 20.031 1.755 -17.078 1.00 67.38 74 GLU A C 1
ATOM 599 O O . GLU A 1 74 ? 20.450 1.458 -15.956 1.00 67.38 74 GLU A O 1
ATOM 604 N N . SER A 1 75 ? 20.111 0.913 -18.109 1.00 61.56 75 SER A N 1
ATOM 605 C CA . SER A 1 75 ? 20.745 -0.401 -18.012 1.00 61.56 75 SER A CA 1
ATOM 606 C C . SER A 1 75 ? 22.183 -0.266 -17.500 1.00 61.56 75 SER A C 1
ATOM 608 O O . SER A 1 75 ? 23.010 0.378 -18.139 1.00 61.56 75 SER A O 1
ATOM 610 N N . GLY A 1 76 ? 22.492 -0.923 -16.379 1.00 62.09 76 GLY A N 1
ATOM 611 C CA . GLY A 1 76 ? 23.809 -0.877 -15.732 1.00 62.09 76 GLY A CA 1
ATOM 612 C C . GLY A 1 76 ? 23.897 0.073 -14.534 1.00 62.09 76 GLY A C 1
ATOM 613 O O . GLY A 1 76 ? 24.851 -0.029 -13.764 1.00 62.09 76 GLY A O 1
ATOM 614 N N . THR A 1 77 ? 22.895 0.928 -14.318 1.00 63.91 77 THR A N 1
ATOM 615 C CA . THR A 1 77 ? 22.808 1.772 -13.120 1.00 63.91 77 THR A CA 1
ATOM 616 C C . THR A 1 77 ? 22.238 0.963 -11.950 1.00 63.91 77 THR A C 1
ATOM 618 O O . THR A 1 77 ? 21.164 0.370 -12.089 1.00 63.91 77 THR A O 1
ATOM 621 N N . PRO A 1 78 ? 22.921 0.904 -10.789 1.00 66.38 78 PRO A N 1
ATOM 622 C CA . PRO A 1 78 ? 22.415 0.181 -9.629 1.00 66.38 78 PRO A CA 1
ATOM 623 C C . PRO A 1 78 ? 21.089 0.764 -9.136 1.00 66.38 78 PRO A C 1
ATOM 625 O O . PRO A 1 78 ? 20.970 1.970 -8.931 1.00 66.38 78 PRO A O 1
ATOM 628 N N . ILE A 1 79 ? 20.111 -0.103 -8.875 1.00 73.31 79 ILE A N 1
ATOM 629 C CA . ILE A 1 79 ? 18.905 0.281 -8.139 1.00 73.31 79 ILE A CA 1
ATOM 630 C C . ILE A 1 79 ? 19.299 0.423 -6.668 1.00 73.31 79 ILE A C 1
ATOM 632 O O . ILE A 1 79 ? 19.614 -0.568 -6.005 1.00 73.31 79 ILE A O 1
ATOM 636 N N . THR A 1 80 ? 19.307 1.656 -6.166 1.00 73.81 80 THR A N 1
ATOM 637 C CA . THR A 1 80 ? 19.593 1.952 -4.759 1.00 73.81 80 THR A CA 1
ATOM 638 C C . THR A 1 80 ? 18.302 2.041 -3.947 1.00 73.81 80 THR A C 1
ATOM 640 O O . THR A 1 80 ? 17.224 2.313 -4.484 1.00 73.81 80 THR A O 1
ATOM 643 N N . GLY A 1 81 ? 18.406 1.851 -2.628 1.00 72.12 81 GLY A N 1
ATOM 644 C CA . GLY A 1 81 ? 17.268 2.021 -1.719 1.00 72.12 81 GLY A CA 1
ATOM 645 C C . GLY A 1 81 ? 16.666 3.430 -1.780 1.00 72.12 81 GLY A C 1
ATOM 646 O O . GLY A 1 81 ? 15.449 3.576 -1.747 1.00 72.12 81 GLY A O 1
ATOM 647 N N . GLU A 1 82 ? 17.499 4.457 -1.959 1.00 72.19 82 GLU A N 1
ATOM 648 C CA . GLU A 1 82 ? 17.055 5.849 -2.111 1.00 72.19 82 GLU A CA 1
ATOM 649 C C . GLU A 1 82 ? 16.212 6.048 -3.374 1.00 72.19 82 GLU A C 1
ATOM 651 O O . GLU A 1 82 ? 15.146 6.660 -3.315 1.00 72.19 82 GLU A O 1
ATOM 656 N N . THR A 1 83 ? 16.636 5.477 -4.509 1.00 76.62 83 THR A N 1
ATOM 657 C CA . THR A 1 83 ? 15.860 5.534 -5.757 1.00 76.62 83 THR A CA 1
ATOM 658 C C . THR A 1 83 ? 14.504 4.850 -5.598 1.00 76.62 83 THR A C 1
ATOM 660 O O . THR A 1 83 ? 13.489 5.392 -6.032 1.00 76.62 83 THR A O 1
ATOM 663 N N . VAL A 1 84 ? 14.464 3.688 -4.941 1.00 80.12 84 VAL A N 1
ATOM 664 C CA . VAL A 1 84 ? 13.216 2.957 -4.671 1.00 80.12 84 VAL A CA 1
ATOM 665 C C . VAL A 1 84 ? 12.272 3.781 -3.795 1.00 80.12 84 VAL A C 1
ATOM 667 O O . VAL A 1 84 ? 11.090 3.902 -4.116 1.00 80.12 84 VAL A O 1
ATOM 670 N N . VAL A 1 85 ? 12.788 4.372 -2.714 1.00 78.38 85 VAL A N 1
ATOM 671 C CA . VAL A 1 85 ? 12.018 5.220 -1.793 1.00 78.38 85 VAL A CA 1
ATOM 672 C C . VAL A 1 85 ? 11.443 6.436 -2.513 1.00 78.38 85 VAL A C 1
ATOM 674 O O . VAL A 1 85 ? 10.237 6.678 -2.431 1.00 78.38 85 VAL A O 1
ATOM 677 N N . PHE A 1 86 ? 12.277 7.164 -3.258 1.00 77.44 86 PHE A N 1
ATOM 678 C CA . PHE A 1 86 ? 11.846 8.334 -4.017 1.00 77.44 86 PHE A CA 1
ATOM 679 C C . PHE A 1 86 ? 10.739 7.976 -5.014 1.00 77.44 86 PHE A C 1
ATOM 681 O O . PHE A 1 86 ? 9.698 8.631 -5.054 1.00 77.44 86 PHE A O 1
ATOM 688 N N . ARG A 1 87 ? 10.922 6.894 -5.780 1.00 83.56 87 ARG A N 1
ATOM 689 C CA . ARG A 1 87 ? 9.931 6.443 -6.765 1.00 83.56 87 ARG A CA 1
ATOM 690 C C . ARG A 1 87 ? 8.631 5.983 -6.117 1.00 83.56 87 ARG A C 1
ATOM 692 O O . ARG A 1 87 ? 7.573 6.361 -6.603 1.00 83.56 87 ARG A O 1
ATOM 699 N N . ALA A 1 88 ? 8.682 5.237 -5.014 1.00 85.44 88 ALA A N 1
ATOM 700 C CA . ALA A 1 88 ? 7.474 4.848 -4.285 1.00 85.44 88 ALA A CA 1
ATOM 701 C C . ALA A 1 88 ? 6.689 6.080 -3.805 1.00 85.44 88 ALA A C 1
ATOM 703 O O . ALA A 1 88 ? 5.470 6.124 -3.956 1.00 85.44 88 ALA A O 1
ATOM 704 N N . GLY A 1 89 ? 7.383 7.093 -3.274 1.00 80.44 89 GLY A N 1
ATOM 705 C CA . GLY A 1 89 ? 6.767 8.352 -2.856 1.00 80.44 89 GLY A CA 1
ATOM 706 C C . GLY A 1 89 ? 6.147 9.140 -4.014 1.00 80.44 89 GLY A C 1
ATOM 707 O O . GLY A 1 89 ? 5.016 9.604 -3.880 1.00 80.44 89 GLY A O 1
ATOM 708 N N . SER A 1 90 ? 6.852 9.246 -5.147 1.00 80.81 90 SER A N 1
ATOM 709 C CA . SER A 1 90 ? 6.354 9.910 -6.365 1.00 80.81 90 SER A CA 1
ATOM 710 C C . SER A 1 90 ? 5.085 9.240 -6.877 1.00 80.81 90 SER A C 1
ATOM 712 O O . SER A 1 90 ? 4.064 9.895 -7.037 1.00 80.81 90 SER A O 1
ATOM 714 N N . GLU A 1 91 ? 5.108 7.917 -7.031 1.00 85.31 91 GLU A N 1
ATOM 715 C CA . GLU A 1 91 ? 3.962 7.143 -7.518 1.00 85.31 91 GLU A CA 1
ATOM 716 C C . GLU A 1 91 ? 2.769 7.241 -6.567 1.00 85.31 91 GLU A C 1
ATOM 718 O O . GLU A 1 91 ? 1.637 7.436 -6.999 1.00 85.31 91 GLU A O 1
ATOM 723 N N . PHE A 1 92 ? 3.004 7.160 -5.254 1.00 85.31 92 PHE A N 1
ATOM 724 C CA . PHE A 1 92 ? 1.953 7.383 -4.267 1.00 85.31 92 PHE A CA 1
ATOM 725 C C . PHE A 1 92 ? 1.330 8.774 -4.408 1.00 85.31 92 PHE A C 1
ATOM 727 O O . PHE A 1 92 ? 0.103 8.898 -4.402 1.00 85.31 92 PHE A O 1
ATOM 734 N N . TYR A 1 93 ? 2.155 9.809 -4.554 1.00 80.56 93 TYR A N 1
ATOM 735 C CA . TYR A 1 93 ? 1.690 11.180 -4.719 1.00 80.56 93 TYR A CA 1
ATOM 736 C C . TYR A 1 93 ? 0.890 11.367 -6.014 1.00 80.56 93 TYR A C 1
ATOM 738 O O . TYR A 1 93 ? -0.228 11.880 -5.971 1.00 80.56 93 TYR A O 1
ATOM 746 N N . GLU A 1 94 ? 1.428 10.911 -7.143 1.00 80.06 94 GLU A N 1
ATOM 747 C CA . GLU A 1 94 ? 0.810 11.003 -8.470 1.00 80.06 94 GLU A CA 1
ATOM 748 C C . GLU A 1 94 ? -0.537 10.279 -8.525 1.00 80.06 94 GLU A C 1
ATOM 750 O O . GLU A 1 94 ? -1.506 10.789 -9.088 1.00 80.06 94 GLU A O 1
ATOM 755 N N . GLU A 1 95 ? -0.620 9.104 -7.906 1.00 81.56 95 GLU A N 1
ATOM 756 C CA . GLU A 1 95 ? -1.828 8.290 -7.898 1.00 81.56 95 GLU A CA 1
ATOM 757 C C . GLU A 1 95 ? -2.903 8.851 -6.958 1.00 81.56 95 GLU A C 1
ATOM 759 O O . GLU A 1 95 ? -4.086 8.885 -7.297 1.00 81.56 95 GLU A O 1
ATOM 764 N N . THR A 1 96 ? -2.522 9.292 -5.762 1.00 78.44 96 THR A N 1
ATOM 765 C CA . THR A 1 96 ? -3.493 9.591 -4.698 1.00 78.44 96 THR A CA 1
ATOM 766 C C . THR A 1 96 ? -3.792 11.081 -4.540 1.00 78.44 96 THR A C 1
ATOM 768 O O . THR A 1 96 ? -4.808 11.452 -3.945 1.00 78.44 96 THR A O 1
ATOM 771 N N . GLY A 1 97 ? -2.918 11.952 -5.049 1.00 73.94 97 GLY A N 1
ATOM 772 C CA . GLY A 1 97 ? -2.960 13.395 -4.811 1.00 73.94 97 GLY A CA 1
ATOM 773 C C . GLY A 1 97 ? -2.694 13.783 -3.351 1.00 73.94 97 GLY A C 1
ATOM 774 O O . GLY A 1 97 ? -2.841 14.954 -2.989 1.00 73.94 97 GLY A O 1
ATOM 775 N N . VAL A 1 98 ? -2.320 12.823 -2.496 1.00 73.81 98 VAL A N 1
ATOM 776 C CA . VAL A 1 98 ? -2.060 13.061 -1.076 1.00 73.81 98 VAL A CA 1
ATOM 777 C C . VAL A 1 98 ? -0.656 13.618 -0.923 1.00 73.81 98 VAL A C 1
ATOM 779 O O . VAL A 1 98 ? 0.347 12.912 -0.890 1.00 73.81 98 VAL A O 1
ATOM 782 N N . SER A 1 99 ? -0.617 14.938 -0.796 1.00 58.47 99 SER A N 1
ATOM 783 C CA . SER A 1 99 ? 0.581 15.748 -0.597 1.00 58.47 99 SER A CA 1
ATOM 784 C C . SER A 1 99 ? 1.216 15.591 0.783 1.00 58.47 99 SER A C 1
ATOM 786 O O . SER A 1 99 ? 2.037 16.417 1.133 1.00 58.47 99 SER A O 1
ATOM 788 N N . THR A 1 100 ? 0.881 14.602 1.616 1.00 53.62 100 THR A N 1
ATOM 789 C CA . THR A 1 100 ? 1.468 14.536 2.973 1.00 53.62 100 THR A CA 1
ATOM 790 C C . THR A 1 100 ? 2.953 14.179 2.968 1.00 53.62 100 THR A C 1
ATOM 792 O O . THR A 1 100 ? 3.641 14.500 3.924 1.00 53.62 100 THR A O 1
ATOM 795 N N . LEU A 1 101 ? 3.462 13.591 1.880 1.00 49.62 101 LEU A N 1
ATOM 796 C CA . LEU A 1 101 ? 4.902 13.479 1.620 1.00 49.62 101 LEU A CA 1
ATOM 797 C C . LEU A 1 101 ? 5.511 14.767 1.047 1.00 49.62 101 LEU A C 1
ATOM 799 O O . LEU A 1 101 ? 6.717 14.948 1.139 1.00 49.62 101 LEU A O 1
ATOM 803 N N . PHE A 1 102 ? 4.690 15.628 0.438 1.00 48.66 102 PHE A N 1
ATOM 804 C CA . PHE A 1 102 ? 5.106 16.791 -0.347 1.00 48.66 102 PHE A CA 1
ATOM 805 C C . PHE A 1 102 ? 4.130 17.969 -0.181 1.00 48.66 102 PHE A C 1
ATOM 807 O O . PHE A 1 102 ? 3.519 18.381 -1.171 1.00 48.66 102 PHE A O 1
ATOM 814 N N . PRO A 1 103 ? 3.886 18.518 1.024 1.00 46.66 103 PRO A N 1
ATOM 815 C CA . PRO A 1 103 ? 2.789 19.473 1.232 1.00 46.66 103 PRO A CA 1
ATOM 816 C C . PRO A 1 103 ? 2.927 20.741 0.375 1.00 46.66 1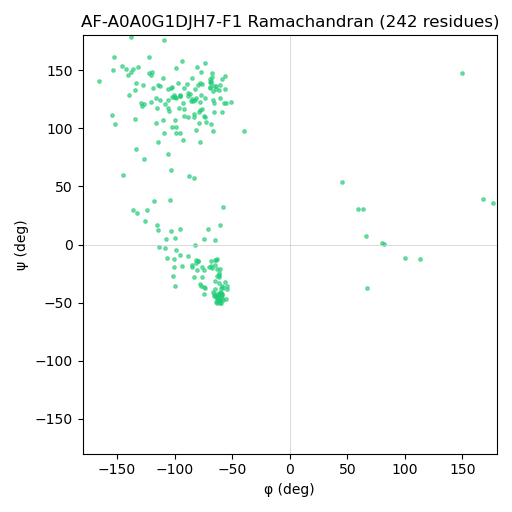03 PRO A C 1
ATOM 818 O O . PRO A 1 103 ? 1.921 21.358 0.039 1.00 46.66 103 PRO A O 1
ATOM 821 N N . ASN A 1 104 ? 4.150 21.037 -0.080 1.00 49.25 104 ASN A N 1
ATOM 822 C CA . ASN A 1 104 ? 4.480 22.126 -1.001 1.00 49.25 104 ASN A CA 1
ATOM 823 C C . ASN A 1 104 ? 5.265 21.663 -2.250 1.00 49.25 104 ASN A C 1
ATOM 825 O O . ASN A 1 104 ? 5.949 22.468 -2.871 1.00 49.25 104 ASN A O 1
ATOM 829 N N . GLY A 1 105 ? 5.217 20.375 -2.608 1.00 42.59 105 GLY A N 1
ATOM 830 C CA . GLY A 1 105 ? 6.043 19.815 -3.692 1.00 42.59 105 GLY A CA 1
ATOM 831 C C . GLY A 1 105 ? 7.482 19.452 -3.290 1.00 42.59 105 GLY A C 1
ATOM 832 O O . GLY A 1 105 ? 8.222 18.930 -4.116 1.00 42.59 105 GLY A O 1
ATOM 833 N N . GLU A 1 106 ? 7.865 19.660 -2.027 1.00 43.00 106 GLU A N 1
ATOM 834 C CA . GLU A 1 106 ? 9.159 19.256 -1.458 1.00 43.00 106 GLU A CA 1
ATOM 835 C C . GLU A 1 106 ? 8.968 18.180 -0.384 1.00 43.00 106 GLU A C 1
ATOM 837 O O . GLU A 1 106 ? 8.038 18.267 0.420 1.00 43.00 106 GLU A O 1
ATOM 842 N N . PHE A 1 107 ? 9.831 17.159 -0.401 1.00 45.38 107 PHE A N 1
ATOM 843 C CA . PHE A 1 107 ? 9.794 16.040 0.540 1.00 45.38 107 PHE A CA 1
ATOM 844 C C . PHE A 1 107 ? 10.109 16.528 1.959 1.00 45.38 107 PHE A C 1
ATOM 846 O O . PHE A 1 107 ? 11.241 16.935 2.219 1.00 45.38 107 PHE A O 1
ATOM 853 N N . ASP A 1 108 ? 9.144 16.459 2.880 1.00 47.94 108 ASP A N 1
ATOM 854 C CA . ASP A 1 108 ? 9.391 16.734 4.301 1.00 47.94 108 ASP A CA 1
ATOM 855 C C . ASP A 1 108 ? 9.580 15.427 5.079 1.00 47.94 108 ASP A C 1
ATOM 857 O O . ASP A 1 108 ? 8.635 14.782 5.537 1.00 47.94 108 ASP A O 1
ATOM 861 N N . SER A 1 109 ? 10.843 15.047 5.256 1.00 45.41 109 SER A N 1
ATOM 862 C CA . SER A 1 109 ? 11.248 13.861 6.013 1.00 45.41 109 SER A CA 1
ATOM 863 C C . SER A 1 109 ? 10.901 13.919 7.507 1.00 45.41 109 SER A C 1
ATOM 865 O O . SER A 1 109 ? 10.978 12.891 8.182 1.00 45.41 109 SER A O 1
ATOM 867 N N . ASN A 1 110 ? 10.522 15.085 8.050 1.00 47.41 110 ASN A N 1
ATOM 868 C CA . ASN A 1 110 ? 10.205 15.230 9.475 1.00 47.41 110 ASN A CA 1
ATOM 869 C C . ASN A 1 110 ? 8.771 14.805 9.812 1.00 47.41 110 ASN A C 1
ATOM 871 O O . ASN A 1 110 ? 8.512 14.365 10.934 1.00 47.41 110 ASN A O 1
ATOM 875 N N . SER A 1 111 ? 7.843 14.922 8.861 1.00 46.69 111 SER A N 1
ATOM 876 C CA . SER A 1 111 ? 6.433 14.551 9.038 1.00 46.69 111 SER A CA 1
ATOM 877 C C . SER A 1 111 ? 6.123 13.126 8.580 1.00 46.69 111 SER A C 1
ATOM 879 O O . SER A 1 111 ? 5.131 12.539 9.022 1.00 46.69 111 SER A O 1
ATOM 881 N N . VAL A 1 112 ? 6.990 12.531 7.755 1.00 55.06 112 VAL A N 1
ATOM 882 C CA . VAL A 1 112 ? 6.813 11.173 7.243 1.00 55.06 112 VAL A CA 1
ATOM 883 C C . VAL A 1 112 ? 8.061 10.337 7.454 1.00 55.06 112 VAL A C 1
ATOM 885 O O . VAL A 1 112 ? 9.138 10.633 6.942 1.00 55.06 112 VAL A O 1
ATOM 888 N N . LYS A 1 113 ? 7.896 9.224 8.170 1.00 61.06 113 LYS A N 1
ATOM 889 C CA . LYS A 1 113 ? 8.970 8.248 8.332 1.00 61.06 113 LYS A CA 1
ATOM 890 C C . LYS A 1 113 ? 8.847 7.199 7.239 1.00 61.06 113 LYS A C 1
ATOM 892 O O . LYS A 1 113 ? 7.910 6.394 7.237 1.00 61.06 113 LYS A O 1
ATOM 897 N N . VAL A 1 114 ? 9.796 7.224 6.311 1.00 62.03 114 VAL A N 1
ATOM 898 C CA . VAL A 1 114 ? 9.906 6.211 5.267 1.00 62.03 114 VAL A CA 1
ATOM 899 C C . VAL A 1 114 ? 10.852 5.124 5.738 1.00 62.03 114 VAL A C 1
ATOM 901 O O . VAL A 1 114 ? 12.013 5.384 6.048 1.00 62.03 114 VAL A O 1
ATOM 904 N N . TYR A 1 115 ? 10.342 3.902 5.775 1.00 63.41 115 TYR A N 1
ATOM 905 C CA . TYR A 1 115 ? 11.127 2.729 6.096 1.00 63.41 115 TYR A CA 1
ATOM 906 C C . TYR A 1 115 ? 11.210 1.868 4.846 1.00 63.41 115 TYR A C 1
ATOM 908 O O . TYR A 1 115 ? 10.165 1.474 4.306 1.00 63.41 115 TYR A O 1
ATOM 916 N N . PRO A 1 116 ? 12.419 1.515 4.375 1.00 58.91 116 PRO A N 1
ATOM 917 C CA . PRO A 1 116 ? 12.494 0.345 3.529 1.00 58.91 116 PRO A CA 1
ATOM 918 C C . PRO A 1 116 ? 11.890 -0.801 4.344 1.00 58.91 116 PRO A C 1
ATOM 920 O O . PRO A 1 116 ? 12.201 -0.969 5.524 1.00 58.91 116 PRO A O 1
ATOM 923 N N . MET A 1 117 ? 11.018 -1.604 3.734 1.00 59.91 117 MET A N 1
ATOM 924 C CA . MET A 1 117 ? 10.476 -2.775 4.428 1.00 59.91 117 MET A CA 1
ATOM 925 C C . MET A 1 117 ? 11.560 -3.822 4.734 1.00 59.91 117 MET A C 1
ATOM 927 O O . MET A 1 117 ? 11.257 -4.876 5.272 1.00 59.91 117 MET A O 1
ATOM 931 N N . THR A 1 118 ? 12.829 -3.541 4.429 1.00 53.41 118 THR A N 1
ATOM 932 C CA . THR A 1 118 ? 14.003 -4.334 4.784 1.00 53.41 118 THR A CA 1
ATOM 933 C C . THR A 1 118 ? 15.162 -3.429 5.201 1.00 53.41 118 THR A C 1
ATOM 935 O O . THR A 1 118 ? 15.548 -2.544 4.445 1.00 53.41 118 THR A O 1
ATOM 938 N N . GLU A 1 119 ? 15.769 -3.684 6.362 1.00 45.97 119 GLU A N 1
ATOM 939 C CA . GLU A 1 119 ? 16.847 -2.851 6.932 1.00 45.97 119 GLU A CA 1
ATOM 940 C C . GLU A 1 119 ? 18.252 -3.145 6.378 1.00 45.97 119 GLU A C 1
ATOM 942 O O . GLU A 1 119 ? 19.218 -2.506 6.782 1.00 45.97 119 GLU A O 1
ATOM 947 N N . ASN A 1 120 ? 18.402 -4.103 5.458 1.00 42.28 120 ASN A N 1
ATOM 948 C CA . ASN A 1 120 ? 19.708 -4.507 4.942 1.00 42.28 120 ASN A CA 1
ATOM 949 C C . ASN A 1 120 ? 19.889 -4.069 3.471 1.00 42.28 120 ASN A C 1
ATOM 951 O O . ASN A 1 120 ? 19.315 -4.703 2.582 1.00 42.28 120 ASN A O 1
ATOM 955 N N . PRO A 1 121 ? 20.723 -3.047 3.189 1.00 39.00 121 PRO A N 1
ATOM 956 C CA . PRO A 1 121 ? 21.018 -2.578 1.831 1.00 39.00 121 PRO A CA 1
ATOM 957 C C . PRO A 1 121 ? 21.717 -3.625 0.947 1.00 39.00 121 PRO A C 1
ATOM 959 O O . PRO A 1 121 ? 21.666 -3.536 -0.276 1.00 39.00 121 PRO A O 1
ATOM 962 N N . SER A 1 122 ? 22.367 -4.628 1.547 1.00 38.53 122 SER A N 1
ATOM 963 C CA . SER A 1 122 ? 22.993 -5.765 0.855 1.00 38.53 122 SER A CA 1
ATOM 964 C C . SER A 1 122 ? 21.976 -6.841 0.447 1.00 38.53 122 SER A C 1
ATOM 966 O O . SER A 1 122 ? 22.286 -7.708 -0.369 1.00 38.53 122 SER A O 1
ATOM 968 N N . LEU A 1 123 ? 20.756 -6.788 0.996 1.00 40.28 123 LEU A N 1
ATOM 969 C CA . LEU A 1 123 ? 19.638 -7.677 0.686 1.00 40.28 123 LEU A CA 1
ATOM 970 C C . LEU A 1 123 ? 18.627 -6.969 -0.221 1.00 40.28 123 LEU A C 1
ATOM 972 O O . LEU A 1 123 ? 17.439 -6.891 0.090 1.00 40.28 123 LEU A O 1
ATOM 976 N N . ASN A 1 124 ? 19.067 -6.638 -1.436 1.00 40.00 124 ASN A N 1
ATOM 977 C CA . ASN A 1 124 ? 18.220 -6.578 -2.639 1.00 40.00 124 ASN A CA 1
ATOM 978 C C . ASN A 1 124 ? 17.516 -7.937 -2.929 1.00 40.00 124 ASN A C 1
ATOM 980 O O . ASN A 1 124 ? 17.328 -8.310 -4.078 1.00 40.00 124 ASN A O 1
ATOM 984 N N . GLN A 1 125 ? 17.171 -8.725 -1.906 1.00 44.25 125 GLN A N 1
ATOM 985 C CA . GLN A 1 125 ? 16.705 -10.111 -1.968 1.00 44.25 125 GLN A CA 1
ATOM 986 C C . GLN A 1 125 ? 15.244 -10.285 -1.521 1.00 44.25 125 GLN A C 1
ATOM 988 O O . GLN A 1 125 ? 14.719 -11.388 -1.623 1.00 44.25 125 GLN A O 1
ATOM 993 N N . TYR A 1 126 ? 14.557 -9.221 -1.089 1.00 51.75 126 TYR A N 1
ATOM 994 C CA . TYR A 1 126 ? 13.117 -9.261 -0.778 1.00 51.75 126 TYR A CA 1
ATOM 995 C C . TYR A 1 126 ? 12.300 -8.333 -1.678 1.00 51.75 126 TYR A C 1
ATOM 997 O O . TYR A 1 126 ? 11.317 -7.725 -1.256 1.00 51.75 126 TYR A O 1
ATOM 1005 N N . PHE A 1 127 ? 12.687 -8.239 -2.948 1.00 65.56 127 PHE A N 1
ATOM 1006 C CA . PHE A 1 127 ? 11.701 -7.890 -3.957 1.00 65.56 127 PHE A CA 1
ATOM 1007 C C . PHE A 1 127 ? 10.703 -9.046 -4.082 1.00 65.56 127 PHE A C 1
ATOM 1009 O O . PHE A 1 127 ? 11.045 -10.225 -3.958 1.00 65.56 127 PHE A O 1
ATOM 1016 N N . LEU A 1 128 ? 9.454 -8.728 -4.386 1.00 75.50 128 LEU A N 1
ATOM 1017 C CA . LEU A 1 128 ? 8.491 -9.744 -4.784 1.00 75.50 128 LEU A CA 1
ATOM 1018 C C . LEU A 1 128 ? 8.679 -10.016 -6.267 1.00 75.50 128 LEU A C 1
ATOM 1020 O O . LEU A 1 128 ? 8.410 -9.140 -7.093 1.00 75.50 128 LEU A O 1
ATOM 1024 N N . LYS A 1 129 ? 9.155 -11.219 -6.592 1.00 83.31 129 LYS A N 1
ATOM 1025 C CA . LYS A 1 129 ? 9.298 -11.677 -7.972 1.00 83.31 129 LYS A CA 1
ATOM 1026 C C . LYS A 1 129 ? 8.011 -12.345 -8.433 1.00 83.31 129 LYS A C 1
ATOM 1028 O O . LYS A 1 129 ? 7.706 -13.463 -8.027 1.00 83.31 129 LYS A O 1
ATOM 1033 N N . PHE A 1 130 ? 7.300 -11.691 -9.341 1.00 81.75 130 PHE A N 1
ATOM 1034 C CA . PHE A 1 130 ? 6.170 -12.279 -10.054 1.00 81.75 130 PHE A CA 1
ATOM 1035 C C . PHE A 1 130 ? 6.599 -12.680 -11.457 1.00 81.75 130 PHE A C 1
ATOM 1037 O O . PHE A 1 130 ? 7.269 -11.922 -12.161 1.00 81.75 130 PHE A O 1
ATOM 1044 N N . ARG A 1 131 ? 6.198 -13.877 -11.882 1.00 83.12 131 ARG A N 1
ATOM 1045 C CA . ARG A 1 131 ? 6.430 -14.359 -13.242 1.00 83.12 131 ARG A CA 1
ATOM 1046 C C . ARG A 1 131 ? 5.161 -14.176 -14.066 1.00 83.12 131 ARG A C 1
ATOM 1048 O O . ARG A 1 131 ? 4.212 -14.941 -13.924 1.00 83.12 131 ARG A O 1
ATOM 1055 N N . ASP A 1 132 ? 5.165 -13.209 -14.975 1.00 81.50 132 ASP A N 1
ATOM 1056 C CA . ASP A 1 132 ? 4.077 -13.012 -15.934 1.00 81.50 132 ASP A CA 1
ATOM 1057 C C . ASP A 1 132 ? 4.405 -13.772 -17.221 1.00 81.50 132 ASP A C 1
ATOM 1059 O O . ASP A 1 132 ? 5.042 -13.263 -18.146 1.00 81.50 132 ASP A O 1
ATOM 1063 N N . SER A 1 133 ? 3.974 -15.034 -17.261 1.00 82.31 133 SER A N 1
ATOM 1064 C CA . SER A 1 133 ? 4.266 -15.926 -18.387 1.00 82.31 133 SER A CA 1
ATOM 1065 C C . SER A 1 133 ? 3.583 -15.518 -19.688 1.00 82.31 133 SER A C 1
ATOM 1067 O O . SER A 1 133 ? 4.049 -15.898 -20.758 1.00 82.31 133 SER A O 1
ATOM 1069 N N . ARG A 1 134 ? 2.513 -14.715 -19.626 1.00 82.81 134 ARG A N 1
ATOM 1070 C CA . ARG A 1 134 ? 1.804 -14.238 -20.825 1.00 82.81 134 ARG A CA 1
ATOM 1071 C C . ARG A 1 134 ? 2.595 -13.157 -21.545 1.00 82.81 134 ARG A C 1
ATOM 1073 O O . ARG A 1 134 ? 2.575 -13.104 -22.767 1.00 82.81 134 ARG A O 1
ATOM 1080 N N . LYS A 1 135 ? 3.279 -12.306 -20.781 1.00 83.00 135 LYS A N 1
ATOM 1081 C CA . LYS A 1 135 ? 4.120 -11.225 -21.307 1.00 83.00 135 LYS A CA 1
ATOM 1082 C C . LYS A 1 135 ? 5.612 -11.567 -21.316 1.00 83.00 135 LYS A C 1
ATOM 1084 O O . LYS A 1 135 ? 6.406 -10.694 -21.623 1.00 83.00 135 LYS A O 1
ATOM 1089 N N . LYS A 1 136 ? 5.978 -12.812 -20.972 1.00 87.88 136 LYS A N 1
ATOM 1090 C CA . LYS A 1 136 ? 7.367 -13.287 -20.837 1.00 87.88 136 LYS A CA 1
ATOM 1091 C C . LYS A 1 136 ? 8.237 -12.299 -20.050 1.00 87.88 136 LYS A C 1
ATOM 1093 O O . LYS A 1 136 ? 9.285 -11.871 -20.519 1.00 87.88 136 LYS A O 1
ATOM 1098 N N . ARG A 1 137 ? 7.789 -11.926 -18.848 1.00 87.62 137 ARG A N 1
ATOM 1099 C CA . ARG A 1 137 ? 8.510 -10.967 -18.000 1.00 87.62 137 ARG A CA 1
ATOM 1100 C C . ARG A 1 137 ? 8.545 -11.351 -16.527 1.00 87.62 137 ARG A C 1
ATOM 1102 O O . ARG A 1 137 ? 7.605 -11.965 -16.011 1.00 87.62 137 ARG A O 1
ATOM 1109 N N . TYR A 1 138 ? 9.621 -10.966 -15.856 1.00 85.75 138 TYR A N 1
ATOM 1110 C CA . TYR A 1 138 ? 9.760 -10.983 -14.408 1.00 85.75 138 TYR A CA 1
ATOM 1111 C C . TYR A 1 138 ? 9.496 -9.588 -13.858 1.00 85.75 138 TYR A C 1
ATOM 1113 O O . TYR A 1 138 ? 10.107 -8.614 -14.287 1.00 85.75 138 TYR A O 1
ATOM 1121 N N . ILE A 1 139 ? 8.575 -9.497 -12.904 1.00 85.19 139 ILE A N 1
ATOM 1122 C CA . ILE A 1 139 ? 8.248 -8.251 -12.218 1.00 85.19 139 ILE A CA 1
ATOM 1123 C C . ILE A 1 139 ? 8.847 -8.324 -10.822 1.00 85.19 139 ILE A C 1
ATOM 1125 O O . ILE A 1 139 ? 8.445 -9.169 -10.027 1.00 85.19 139 ILE A O 1
ATOM 1129 N N . TYR A 1 140 ? 9.776 -7.424 -10.538 1.00 86.19 140 TYR A N 1
ATOM 1130 C CA . TYR A 1 140 ? 10.471 -7.262 -9.271 1.00 86.19 140 TYR A CA 1
ATOM 1131 C C . TYR A 1 140 ? 9.854 -6.072 -8.532 1.00 86.19 140 TYR A C 1
ATOM 1133 O O . TYR A 1 140 ? 10.110 -4.917 -8.875 1.00 86.19 140 TYR A O 1
ATOM 1141 N N . SER A 1 141 ? 8.984 -6.341 -7.558 1.00 86.62 141 SER A N 1
ATOM 1142 C CA . SER A 1 141 ? 8.296 -5.283 -6.803 1.00 86.62 141 SER A CA 1
ATOM 1143 C C . SER A 1 141 ? 9.033 -4.968 -5.512 1.00 86.62 141 SER A C 1
ATOM 1145 O O . SER A 1 141 ? 9.276 -5.873 -4.719 1.00 86.62 141 SER A O 1
ATOM 1147 N N . HIS A 1 142 ? 9.334 -3.692 -5.297 1.00 87.44 142 HIS A N 1
ATOM 1148 C CA . HIS A 1 142 ? 10.071 -3.183 -4.146 1.00 87.44 142 HIS A CA 1
ATOM 1149 C C . HIS A 1 142 ? 9.122 -2.403 -3.225 1.00 87.44 142 HIS A C 1
ATOM 1151 O O . HIS A 1 142 ? 8.821 -1.242 -3.517 1.00 87.44 142 HIS A O 1
ATOM 1157 N N . PRO A 1 143 ? 8.581 -3.033 -2.165 1.00 87.44 143 PRO A N 1
ATOM 1158 C CA . PRO A 1 143 ? 7.665 -2.365 -1.253 1.00 87.44 143 PRO A CA 1
ATOM 1159 C C . PRO A 1 143 ? 8.388 -1.421 -0.285 1.00 87.44 143 PRO A C 1
ATOM 1161 O O . PRO A 1 143 ? 9.423 -1.760 0.292 1.00 87.44 143 PRO A O 1
ATOM 1164 N N . VAL A 1 144 ? 7.799 -0.248 -0.070 1.00 84.12 144 VAL A N 1
ATOM 1165 C CA . VAL A 1 144 ? 8.291 0.814 0.811 1.00 84.12 144 VAL A CA 1
ATOM 1166 C C . VAL A 1 144 ? 7.185 1.186 1.784 1.00 84.12 144 VAL A C 1
ATOM 1168 O O . VAL A 1 144 ? 6.111 1.607 1.361 1.00 84.12 144 VAL A O 1
ATOM 1171 N N . LEU A 1 145 ? 7.444 1.052 3.084 1.00 84.50 145 LEU A N 1
ATOM 1172 C CA . LEU A 1 145 ? 6.482 1.395 4.125 1.00 84.50 145 LEU A CA 1
ATOM 1173 C C . LEU A 1 145 ? 6.587 2.880 4.453 1.00 84.50 145 LEU A C 1
ATOM 1175 O O . LEU A 1 145 ? 7.650 3.379 4.826 1.00 84.50 145 LEU A O 1
ATOM 1179 N N . ILE A 1 146 ? 5.467 3.580 4.327 1.00 82.25 146 ILE A N 1
ATOM 1180 C CA . ILE A 1 146 ? 5.367 5.021 4.542 1.00 82.25 146 ILE A CA 1
ATOM 1181 C C . ILE A 1 146 ? 4.447 5.240 5.737 1.00 82.25 146 ILE A C 1
ATOM 1183 O O . ILE A 1 146 ? 3.236 5.072 5.614 1.00 82.25 146 ILE A O 1
ATOM 1187 N N . LYS A 1 147 ? 5.013 5.582 6.899 1.00 83.25 147 LYS A N 1
ATOM 1188 C CA . LYS A 1 147 ? 4.247 5.746 8.144 1.00 83.25 147 LYS A CA 1
ATOM 1189 C C . LYS A 1 147 ? 3.863 7.203 8.367 1.00 83.25 147 LYS A C 1
ATOM 1191 O O . LYS A 1 147 ? 4.732 8.076 8.359 1.00 83.25 147 LYS A O 1
ATOM 1196 N N . MET A 1 148 ? 2.580 7.447 8.621 1.00 82.69 148 MET A N 1
ATOM 1197 C CA . MET A 1 148 ? 2.002 8.781 8.801 1.00 82.69 148 MET A CA 1
ATOM 1198 C C . MET A 1 148 ? 1.070 8.818 10.016 1.00 82.69 148 MET A C 1
ATOM 1200 O O . MET A 1 148 ? 0.208 7.954 10.159 1.00 82.69 148 MET A O 1
ATOM 1204 N N . GLY A 1 149 ? 1.217 9.829 10.874 1.00 81.00 149 GLY A N 1
ATOM 1205 C CA . GLY A 1 149 ? 0.232 10.157 11.909 1.00 81.00 149 GLY A CA 1
ATOM 1206 C C . GLY A 1 149 ? -0.810 11.125 11.353 1.00 81.00 149 GLY A C 1
ATOM 1207 O O . GLY A 1 149 ? -0.446 12.121 10.729 1.00 81.00 149 GLY A O 1
ATOM 1208 N N . ILE A 1 150 ? -2.095 10.832 11.541 1.00 81.50 150 ILE A N 1
ATOM 1209 C CA . ILE A 1 150 ? -3.202 11.653 11.033 1.00 81.50 150 ILE A CA 1
ATOM 1210 C C . ILE A 1 150 ? -4.284 11.823 12.099 1.00 81.50 150 ILE A C 1
ATOM 1212 O O . ILE A 1 150 ? -4.502 10.942 12.921 1.00 81.50 150 ILE A O 1
ATOM 1216 N N . LYS A 1 151 ? -5.003 12.946 12.046 1.00 80.62 151 LYS A N 1
ATOM 1217 C CA . LYS A 1 151 ? -6.190 13.203 12.887 1.00 80.62 151 LYS A CA 1
ATOM 1218 C C . LYS A 1 151 ? -7.509 12.967 12.150 1.00 80.62 151 LYS A C 1
ATOM 1220 O O . LYS A 1 151 ? -8.574 12.948 12.752 1.00 80.62 151 LYS A O 1
ATOM 1225 N N . SER A 1 152 ? -7.448 12.825 10.830 1.00 82.75 152 SER A N 1
ATOM 1226 C CA . SER A 1 152 ? -8.594 12.555 9.968 1.00 82.75 152 SER A CA 1
ATOM 1227 C C . SER A 1 152 ? -8.136 11.832 8.705 1.00 82.75 152 SER A C 1
ATOM 1229 O O . SER A 1 152 ? -6.998 12.002 8.262 1.00 82.75 152 SER A O 1
ATOM 1231 N N . LEU A 1 153 ? -9.015 11.004 8.131 1.00 83.88 153 LEU A N 1
ATOM 1232 C CA . LEU A 1 153 ? -8.701 10.269 6.906 1.00 83.88 153 LEU A CA 1
ATOM 1233 C C . LEU A 1 153 ? -8.464 11.232 5.735 1.00 83.88 153 LEU A C 1
ATOM 1235 O O . LEU A 1 153 ? -9.283 12.132 5.518 1.00 83.88 153 LEU A O 1
ATOM 1239 N N . PRO A 1 154 ? -7.400 11.027 4.940 1.00 79.75 154 PRO A N 1
ATOM 1240 C CA . PRO A 1 154 ? -7.175 11.842 3.762 1.00 79.75 154 PRO A CA 1
ATOM 1241 C C . PRO A 1 154 ? -8.241 11.553 2.701 1.00 79.75 154 PRO A C 1
ATOM 1243 O O . PRO A 1 154 ? -8.620 10.404 2.455 1.00 79.75 154 PRO A O 1
ATOM 1246 N N . GLN A 1 155 ? -8.697 12.610 2.033 1.00 81.19 155 GLN A N 1
ATOM 1247 C CA . GLN A 1 155 ? -9.470 12.488 0.802 1.00 81.19 155 GLN A CA 1
ATOM 1248 C C . GLN A 1 155 ? -8.506 12.444 -0.382 1.00 81.19 155 GLN A C 1
ATOM 1250 O O . GLN A 1 155 ? -7.636 13.308 -0.502 1.00 81.19 155 GLN A O 1
ATOM 1255 N N . LEU A 1 156 ? -8.648 11.434 -1.244 1.00 79.94 156 LEU A N 1
ATOM 1256 C CA . LEU A 1 156 ? -7.814 11.326 -2.439 1.00 79.94 156 LEU A CA 1
ATOM 1257 C C . LEU A 1 156 ? -8.340 12.262 -3.528 1.00 79.94 156 LEU A C 1
ATOM 1259 O O . LEU A 1 156 ? -9.547 12.317 -3.766 1.00 79.94 156 LEU A O 1
ATOM 1263 N N . ASN A 1 157 ? -7.438 12.955 -4.222 1.00 73.56 157 ASN A N 1
ATOM 1264 C CA . ASN A 1 157 ? -7.776 13.799 -5.370 1.00 73.56 157 ASN A CA 1
ATOM 1265 C C . ASN A 1 157 ? -6.923 13.413 -6.595 1.00 73.56 157 ASN A C 1
ATOM 1267 O O . ASN A 1 157 ? -5.999 14.145 -6.961 1.00 73.56 157 ASN A O 1
ATOM 1271 N N . PRO A 1 158 ? -7.220 12.263 -7.233 1.00 65.75 158 PRO A N 1
ATOM 1272 C CA . PRO A 1 158 ? -6.448 11.751 -8.369 1.00 65.75 158 PRO A CA 1
ATOM 1273 C C . PRO A 1 158 ? -6.592 12.614 -9.635 1.00 65.75 158 PRO A C 1
ATOM 1275 O O . PRO A 1 158 ? -5.829 12.464 -10.587 1.00 65.75 158 PRO A O 1
ATOM 1278 N N . GLU A 1 159 ? -7.579 13.513 -9.685 1.00 62.66 159 GLU A N 1
ATOM 1279 C CA . GLU A 1 159 ? -7.857 14.353 -10.856 1.00 62.66 159 GLU A CA 1
ATOM 1280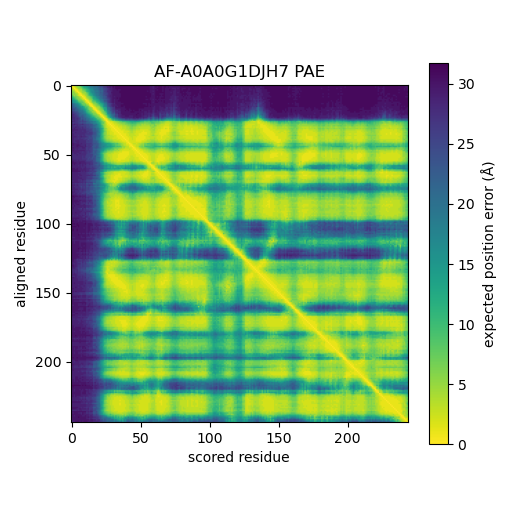 C C . GLU A 1 159 ? -6.954 15.588 -10.937 1.00 62.66 159 GLU A C 1
ATOM 1282 O O . GLU A 1 159 ? -6.816 16.179 -12.009 1.00 62.66 159 GLU A O 1
ATOM 1287 N N . LYS A 1 160 ? -6.286 15.953 -9.837 1.00 58.03 160 LYS A N 1
ATOM 1288 C CA . LYS A 1 160 ? -5.516 17.197 -9.728 1.00 58.03 160 LYS A CA 1
ATOM 1289 C C . LYS A 1 160 ? -4.354 17.309 -10.734 1.00 58.03 160 LYS A C 1
ATOM 1291 O O . LYS A 1 160 ? -3.984 18.430 -11.067 1.00 58.03 160 LYS A O 1
ATOM 1296 N N . TYR A 1 161 ? -3.807 16.197 -11.250 1.00 54.03 161 TYR A N 1
ATOM 1297 C CA . TYR A 1 161 ? -2.597 16.221 -12.096 1.00 54.03 161 TYR A CA 1
ATOM 1298 C C . TYR A 1 161 ? -2.618 15.330 -13.353 1.00 54.03 161 TYR A C 1
ATOM 1300 O O . TYR A 1 161 ? -1.578 14.950 -13.884 1.00 54.03 161 TYR A O 1
ATOM 1308 N N . GLY A 1 162 ? -3.799 15.101 -13.934 1.00 46.22 162 GLY A N 1
ATOM 1309 C CA . GLY A 1 162 ? -3.887 14.986 -15.397 1.00 46.22 162 GLY A CA 1
ATOM 1310 C C . GLY A 1 162 ? -4.256 13.636 -16.006 1.00 46.22 162 GLY A C 1
ATOM 1311 O O . GLY A 1 162 ? -4.629 13.637 -17.176 1.00 46.22 162 GLY A O 1
ATOM 1312 N N . LYS A 1 163 ? -4.262 12.509 -15.280 1.00 54.66 163 LYS A N 1
ATOM 1313 C CA . LYS A 1 163 ? -4.958 11.274 -15.713 1.00 54.66 163 LYS A CA 1
ATOM 1314 C C . LYS A 1 163 ? -5.382 10.457 -14.487 1.00 54.66 163 LYS A C 1
ATOM 1316 O O . LYS A 1 163 ? -4.526 9.783 -13.926 1.00 54.66 163 LYS A O 1
ATOM 1321 N N . PRO A 1 164 ? -6.666 10.444 -14.082 1.00 59.31 164 PRO A N 1
ATOM 1322 C CA . PRO A 1 164 ? -7.096 9.636 -12.945 1.00 59.31 164 PRO A CA 1
ATOM 1323 C C . PRO A 1 164 ? -6.959 8.146 -13.284 1.00 59.31 164 PRO A C 1
ATOM 1325 O O . PRO A 1 164 ? -7.811 7.552 -13.955 1.00 59.31 164 PRO A O 1
ATOM 1328 N N . GLU A 1 165 ? -5.852 7.547 -12.847 1.00 69.94 165 GLU A N 1
ATOM 1329 C CA . GLU A 1 165 ? -5.555 6.117 -13.000 1.00 69.94 165 GLU A CA 1
ATOM 1330 C C . GLU A 1 165 ? -6.355 5.252 -12.016 1.00 69.94 165 GLU A C 1
ATOM 1332 O O . GLU A 1 165 ? -6.556 4.051 -12.244 1.00 69.94 165 GLU A O 1
ATOM 1337 N N . ILE A 1 166 ? -6.852 5.892 -10.958 1.00 77.62 166 ILE A N 1
ATOM 1338 C CA . ILE A 1 166 ? -7.642 5.310 -9.882 1.00 77.62 166 ILE A CA 1
ATOM 1339 C C . ILE A 1 166 ? -9.118 5.667 -10.071 1.00 77.62 166 ILE A C 1
ATOM 1341 O O . ILE A 1 166 ? -9.460 6.800 -10.414 1.00 77.62 166 ILE A O 1
ATOM 1345 N N . ASP A 1 167 ? -9.998 4.680 -9.904 1.00 79.38 167 ASP A N 1
ATOM 1346 C CA . ASP A 1 167 ? -11.452 4.882 -9.811 1.00 79.38 167 ASP A CA 1
ATOM 1347 C C . ASP A 1 167 ? -11.971 4.828 -8.377 1.00 79.38 167 ASP A C 1
ATOM 1349 O O . ASP A 1 167 ? -12.993 5.449 -8.096 1.00 79.38 167 ASP A O 1
ATOM 1353 N N . ASP A 1 168 ? -11.298 4.102 -7.483 1.00 85.44 168 ASP A N 1
ATOM 1354 C CA . ASP A 1 168 ? -11.750 3.934 -6.107 1.00 85.44 168 ASP A CA 1
ATOM 1355 C C . ASP A 1 168 ? -10.591 3.681 -5.131 1.00 85.44 168 ASP A C 1
ATOM 1357 O O . ASP A 1 168 ? -9.494 3.284 -5.522 1.00 85.44 168 ASP A O 1
ATOM 1361 N N . TYR A 1 169 ? -10.832 3.889 -3.841 1.00 88.56 169 TYR A N 1
ATOM 1362 C CA . TYR A 1 169 ? -9.876 3.602 -2.775 1.00 88.56 169 TYR A CA 1
ATOM 1363 C C . TYR A 1 169 ? -10.581 3.126 -1.500 1.00 88.56 169 TYR A C 1
ATOM 1365 O O . TYR A 1 169 ? -11.758 3.438 -1.253 1.00 88.56 169 TYR A O 1
ATOM 1373 N N . ARG A 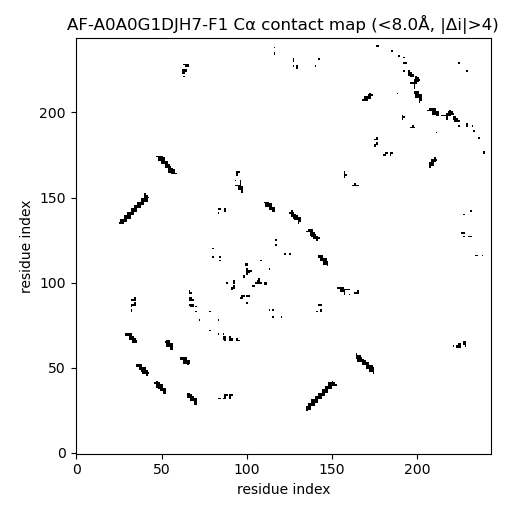1 170 ? -9.856 2.348 -0.694 1.00 89.62 170 ARG A N 1
ATOM 1374 C CA . ARG A 1 170 ? -10.289 1.850 0.617 1.00 89.62 170 ARG A CA 1
ATOM 1375 C C . ARG A 1 170 ? -9.119 1.857 1.590 1.00 89.62 170 ARG A C 1
ATOM 1377 O O . ARG A 1 170 ? -7.965 1.686 1.192 1.00 89.62 170 ARG A O 1
ATOM 1384 N N . PHE A 1 171 ? -9.444 2.019 2.863 1.00 91.50 171 PHE A N 1
ATOM 1385 C CA . PHE A 1 171 ? -8.525 1.807 3.967 1.00 91.50 171 PHE A CA 1
ATOM 1386 C C . PHE A 1 171 ? -8.800 0.441 4.572 1.00 91.50 171 PHE A C 1
ATOM 1388 O O . PHE A 1 171 ? -9.938 0.123 4.894 1.00 91.50 171 PHE A O 1
ATOM 1395 N N . ILE A 1 172 ? -7.765 -0.366 4.718 1.00 89.88 172 ILE A N 1
ATOM 1396 C CA . ILE A 1 172 ? -7.824 -1.662 5.375 1.00 89.88 172 ILE A CA 1
ATOM 1397 C C . ILE A 1 172 ? -7.376 -1.450 6.817 1.00 89.88 172 ILE A C 1
ATOM 1399 O O . ILE A 1 172 ? -6.239 -1.045 7.053 1.00 89.88 172 ILE A O 1
ATOM 1403 N N . ASP A 1 173 ? -8.261 -1.700 7.773 1.00 90.12 173 ASP A N 1
ATOM 1404 C CA . ASP A 1 173 ? -7.948 -1.614 9.193 1.00 90.12 173 ASP A CA 1
ATOM 1405 C C . ASP A 1 173 ? -7.137 -2.829 9.632 1.00 90.12 173 ASP A C 1
ATOM 1407 O O . ASP A 1 173 ? -7.621 -3.958 9.587 1.00 90.12 173 ASP A O 1
ATOM 1411 N N . VAL A 1 174 ? -5.906 -2.574 10.065 1.00 89.38 174 VAL A N 1
ATOM 1412 C CA . VAL A 1 174 ? -4.942 -3.560 10.560 1.00 89.38 174 VAL A CA 1
ATOM 1413 C C . VAL A 1 174 ? -4.606 -3.339 12.038 1.00 89.38 174 VAL A C 1
ATOM 1415 O O . VAL A 1 174 ? -3.609 -3.862 12.534 1.00 89.38 174 VAL A O 1
ATOM 1418 N N . THR A 1 175 ? -5.416 -2.573 12.772 1.00 88.12 175 THR A N 1
ATOM 1419 C CA . THR A 1 175 ? -5.170 -2.213 14.182 1.00 88.12 175 THR A CA 1
ATOM 1420 C C . THR A 1 175 ? -4.954 -3.445 15.060 1.00 88.12 175 THR A C 1
ATOM 1422 O O . THR A 1 175 ? -4.063 -3.462 15.908 1.00 88.12 175 THR A O 1
ATOM 1425 N N . ASN A 1 176 ? -5.707 -4.522 14.812 1.00 82.50 176 ASN A N 1
ATOM 1426 C CA . ASN A 1 176 ? -5.600 -5.779 15.560 1.00 82.50 176 ASN A CA 1
ATOM 1427 C C . ASN A 1 176 ? -4.249 -6.506 15.396 1.00 82.50 176 ASN A C 1
ATOM 1429 O O . ASN A 1 176 ? -3.947 -7.412 16.175 1.00 82.50 176 ASN A O 1
ATOM 1433 N N . LEU A 1 177 ? -3.420 -6.112 14.425 1.00 82.12 177 LEU A N 1
ATOM 1434 C CA . LEU A 1 177 ? -2.067 -6.642 14.244 1.00 82.12 177 LEU A CA 1
ATOM 1435 C C . LEU A 1 177 ? -1.029 -5.999 15.169 1.00 82.12 177 LEU A C 1
ATOM 1437 O O . LEU A 1 177 ? 0.072 -6.524 15.293 1.00 82.12 177 LEU A O 1
ATOM 1441 N N . TYR A 1 178 ? -1.366 -4.890 15.825 1.00 79.12 178 TYR A N 1
ATOM 1442 C CA . TYR A 1 178 ? -0.456 -4.135 16.690 1.00 79.12 178 TYR A CA 1
ATOM 1443 C C . TYR A 1 178 ? -0.708 -4.367 18.195 1.00 79.12 178 TYR A C 1
ATOM 1445 O O . TYR A 1 178 ? -0.168 -3.643 19.029 1.00 79.12 178 TYR A O 1
ATOM 1453 N N . GLY A 1 179 ? -1.519 -5.373 18.552 1.00 71.81 179 GLY A N 1
ATOM 1454 C CA . GLY A 1 179 ? -1.871 -5.729 19.936 1.00 71.81 179 GLY A CA 1
ATOM 1455 C C . GLY A 1 179 ? -1.259 -7.047 20.437 1.00 71.81 179 GLY A C 1
ATOM 1456 O O . GLY A 1 179 ? -0.639 -7.795 19.688 1.00 71.81 179 GLY A O 1
ATOM 1457 N N . ALA A 1 180 ? -1.475 -7.373 21.717 1.00 65.88 180 ALA A N 1
ATOM 1458 C CA . ALA A 1 180 ? -0.894 -8.559 22.371 1.00 65.88 180 ALA A CA 1
ATOM 1459 C C . ALA A 1 180 ? -1.313 -9.908 21.740 1.00 65.88 180 ALA A C 1
ATOM 1461 O O . ALA A 1 180 ? -0.565 -10.882 21.798 1.00 65.88 180 ALA A O 1
ATOM 1462 N N . ASP A 1 181 ? -2.479 -9.962 21.094 1.00 66.19 181 ASP A N 1
ATOM 1463 C CA . ASP A 1 181 ? -3.018 -11.164 20.448 1.00 66.19 181 ASP A CA 1
ATOM 1464 C C . ASP A 1 181 ? -2.700 -11.257 18.942 1.00 66.19 181 ASP A C 1
ATOM 1466 O O . ASP A 1 181 ? -3.259 -12.099 18.233 1.00 66.19 181 ASP A O 1
ATOM 1470 N N . TYR A 1 182 ? -1.781 -10.436 18.420 1.00 72.88 182 TYR A N 1
ATOM 1471 C CA . TYR A 1 182 ? -1.552 -10.321 16.975 1.00 72.88 182 TYR A CA 1
ATOM 1472 C C . TYR A 1 182 ? -1.210 -11.652 16.279 1.00 72.88 182 TYR A C 1
ATOM 1474 O O . TYR A 1 182 ? -1.630 -11.871 15.144 1.00 72.88 182 TYR A O 1
ATOM 1482 N N . ARG A 1 183 ? -0.522 -12.593 16.949 1.00 69.31 183 ARG A N 1
ATOM 1483 C CA . ARG A 1 183 ? -0.220 -13.928 16.388 1.00 69.31 183 ARG A CA 1
ATOM 1484 C C . ARG A 1 183 ? -1.475 -14.745 16.065 1.00 69.31 183 ARG A C 1
ATOM 1486 O O . ARG A 1 183 ? -1.436 -15.579 15.165 1.00 69.31 183 ARG A O 1
ATOM 1493 N N . LYS A 1 184 ? -2.590 -14.519 16.767 1.00 72.06 184 LYS A N 1
ATOM 1494 C CA . LYS A 1 184 ? -3.882 -15.148 16.443 1.00 72.06 184 LYS A CA 1
ATOM 1495 C C . LYS A 1 184 ? -4.490 -14.518 15.191 1.00 72.06 184 LYS A C 1
ATOM 1497 O O . LYS A 1 184 ? -5.052 -15.218 14.353 1.00 72.06 184 LYS A O 1
ATOM 1502 N N . HIS A 1 185 ? -4.325 -13.207 15.034 1.00 77.69 185 HIS A N 1
ATOM 1503 C CA . HIS A 1 185 ? -4.861 -12.460 13.901 1.00 77.69 185 HIS A CA 1
ATOM 1504 C C . HIS A 1 185 ? -4.035 -12.650 12.623 1.00 77.69 185 HIS A C 1
ATOM 1506 O O . HIS A 1 185 ? -4.621 -12.757 11.550 1.00 77.69 185 HIS A O 1
ATOM 1512 N N . ILE A 1 186 ? -2.706 -12.776 12.706 1.00 78.75 186 ILE A N 1
ATOM 1513 C CA . ILE A 1 186 ? -1.827 -12.859 11.527 1.00 78.75 186 ILE A CA 1
ATOM 1514 C C . ILE A 1 186 ? -2.164 -14.049 10.621 1.00 78.75 186 ILE A C 1
ATOM 1516 O O . ILE A 1 186 ? -2.157 -13.916 9.400 1.00 78.75 186 ILE A O 1
ATOM 1520 N N . ARG A 1 187 ? -2.532 -15.195 11.214 1.00 77.00 187 ARG A N 1
ATOM 1521 C CA . ARG A 1 187 ? -2.979 -16.386 10.483 1.00 77.00 187 ARG A CA 1
ATOM 1522 C C . ARG A 1 187 ? -4.267 -16.093 9.717 1.00 77.00 187 ARG A C 1
ATOM 1524 O O . ARG A 1 187 ? -4.334 -16.355 8.525 1.00 77.00 187 ARG A O 1
ATOM 1531 N N . LYS A 1 188 ? -5.244 -15.476 10.388 1.00 77.94 188 LYS A N 1
ATOM 1532 C CA . LYS A 1 188 ? -6.523 -15.085 9.787 1.00 77.94 188 LYS A CA 1
ATOM 1533 C C . LYS A 1 188 ? -6.330 -14.097 8.636 1.00 77.94 188 LYS A C 1
ATOM 1535 O O . LYS A 1 188 ? -6.964 -14.234 7.599 1.00 77.94 188 LYS A O 1
ATOM 1540 N N . TRP A 1 189 ? -5.424 -13.135 8.800 1.00 80.81 189 TRP A N 1
ATOM 1541 C CA . TRP A 1 189 ? -5.048 -12.195 7.747 1.00 80.81 189 TRP A CA 1
ATOM 1542 C C . TRP A 1 189 ? -4.394 -12.894 6.555 1.00 80.81 189 TRP A C 1
ATOM 1544 O O . TRP A 1 189 ? -4.781 -12.639 5.420 1.00 80.81 189 TRP A O 1
ATOM 1554 N N . TYR A 1 190 ? -3.446 -13.798 6.794 1.00 77.56 190 TYR A N 1
ATOM 1555 C CA . TYR A 1 190 ? -2.803 -14.574 5.733 1.00 77.56 190 TYR A CA 1
ATOM 1556 C C . TYR A 1 190 ? -3.811 -15.431 4.949 1.00 77.56 190 TYR A C 1
ATOM 1558 O O . TYR A 1 190 ? -3.844 -15.401 3.715 1.00 77.56 190 TYR A O 1
ATOM 1566 N N . ASP A 1 191 ? -4.675 -16.150 5.666 1.00 76.19 191 ASP A N 1
ATOM 1567 C CA . ASP A 1 191 ? -5.703 -17.006 5.074 1.00 76.19 191 ASP A CA 1
ATOM 1568 C C . ASP A 1 191 ? -6.736 -16.165 4.297 1.00 76.19 191 ASP A C 1
ATOM 1570 O O . ASP A 1 191 ? -7.130 -16.533 3.191 1.00 76.19 191 ASP A O 1
ATOM 1574 N N . ALA A 1 192 ? -7.105 -14.983 4.806 1.00 73.38 192 ALA A N 1
ATOM 1575 C CA . ALA A 1 192 ? -7.962 -14.043 4.089 1.00 73.38 192 ALA A CA 1
ATOM 1576 C C . ALA A 1 192 ? -7.299 -13.548 2.793 1.00 73.38 192 ALA A C 1
ATOM 1578 O O . ALA A 1 192 ? -7.898 -13.636 1.728 1.00 73.38 192 ALA A O 1
ATOM 1579 N N . LEU A 1 193 ? -6.048 -13.083 2.846 1.00 71.88 193 LEU A N 1
ATOM 1580 C CA . LEU A 1 193 ? -5.338 -12.495 1.698 1.00 71.88 193 LEU A CA 1
ATOM 1581 C C . LEU A 1 193 ? -5.118 -13.465 0.533 1.00 71.88 193 LEU A C 1
ATOM 1583 O O . LEU A 1 193 ? -4.989 -13.033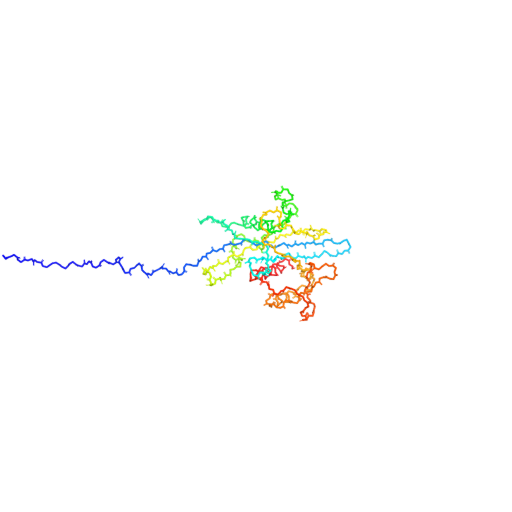 -0.613 1.00 71.88 193 LEU A O 1
ATOM 1587 N N . THR A 1 194 ? -5.051 -14.763 0.816 1.00 71.88 194 THR A N 1
ATOM 1588 C CA . THR A 1 194 ? -4.896 -15.810 -0.204 1.00 71.88 194 THR A CA 1
ATOM 1589 C C . THR A 1 194 ? -6.233 -16.310 -0.754 1.00 71.88 194 THR A C 1
ATOM 1591 O O . THR A 1 194 ? -6.254 -17.002 -1.776 1.00 71.88 194 THR A O 1
ATOM 1594 N N . ASN A 1 195 ? -7.352 -15.917 -0.139 1.00 70.44 195 ASN A N 1
ATOM 1595 C CA . ASN A 1 195 ? -8.696 -16.261 -0.575 1.00 70.44 195 ASN A CA 1
ATOM 1596 C C . ASN A 1 195 ? -9.291 -15.140 -1.456 1.00 70.44 195 ASN A C 1
ATOM 1598 O O . ASN A 1 195 ? -9.317 -13.979 -1.048 1.00 70.44 195 ASN A O 1
ATOM 1602 N N . PRO A 1 196 ? -9.804 -15.447 -2.663 1.00 57.81 196 PRO A N 1
ATOM 1603 C CA . PRO A 1 196 ? -10.457 -14.451 -3.516 1.00 57.81 196 PRO A CA 1
ATOM 1604 C C . PRO A 1 196 ? -11.753 -13.875 -2.921 1.00 57.81 196 PRO A C 1
ATOM 1606 O O . PRO A 1 196 ? -12.194 -12.818 -3.358 1.00 57.81 196 PRO A O 1
ATOM 1609 N N . ASN A 1 197 ? -12.361 -14.533 -1.932 1.00 61.44 197 ASN A N 1
ATOM 1610 C CA . ASN A 1 197 ? -13.568 -14.066 -1.255 1.00 61.44 197 ASN A CA 1
ATOM 1611 C C . ASN A 1 197 ? -13.201 -13.553 0.139 1.00 61.44 197 ASN A C 1
ATOM 1613 O O . ASN A 1 197 ? -13.358 -14.252 1.138 1.00 61.44 197 ASN A O 1
ATOM 1617 N N . LEU A 1 198 ? -12.652 -12.343 0.192 1.00 62.66 198 LEU A N 1
ATOM 1618 C CA . LEU A 1 198 ? -12.234 -11.723 1.445 1.00 62.66 198 LEU A CA 1
ATOM 1619 C C . LEU A 1 198 ? -13.451 -11.414 2.321 1.00 62.66 198 LEU A C 1
ATOM 1621 O O . LEU A 1 198 ? -14.387 -10.768 1.843 1.00 62.66 198 LEU A O 1
ATOM 1625 N N . PRO A 1 199 ? -13.437 -11.773 3.611 1.00 70.50 199 PRO A N 1
ATOM 1626 C CA . PRO A 1 199 ? -14.507 -11.414 4.521 1.00 70.50 199 PRO A CA 1
ATOM 1627 C C . PRO A 1 199 ? -14.205 -10.032 5.116 1.00 70.50 199 PRO A C 1
ATOM 1629 O O . PRO A 1 199 ? -14.018 -9.897 6.318 1.00 70.50 199 PRO A O 1
ATOM 1632 N N . PHE A 1 200 ? -14.073 -8.996 4.285 1.00 77.75 200 PHE A N 1
ATOM 1633 C CA . PHE A 1 200 ? -14.028 -7.624 4.793 1.00 77.75 200 PHE A CA 1
ATOM 1634 C C . PHE A 1 200 ? -15.448 -7.097 4.981 1.00 77.75 200 PHE A C 1
ATOM 1636 O O . PHE A 1 200 ? -16.346 -7.390 4.190 1.00 77.75 200 PHE A O 1
ATOM 1643 N N . GLN A 1 201 ? -15.640 -6.312 6.033 1.00 81.19 201 GLN A N 1
ATOM 1644 C CA . GLN A 1 201 ? -16.874 -5.584 6.294 1.00 81.19 201 GLN A CA 1
ATOM 1645 C C . GLN A 1 201 ? -16.575 -4.092 6.324 1.00 81.19 201 GLN A C 1
ATOM 1647 O O . GLN A 1 201 ? -15.476 -3.675 6.693 1.00 81.19 201 GLN A O 1
ATOM 1652 N N . LYS A 1 202 ? -17.550 -3.284 5.908 1.00 84.38 202 LYS A N 1
ATOM 1653 C CA . LYS A 1 202 ? -17.466 -1.836 6.083 1.00 84.38 202 LYS A CA 1
ATOM 1654 C C . LYS A 1 202 ? -17.492 -1.507 7.565 1.00 84.38 202 LYS A C 1
ATOM 1656 O O . LYS A 1 202 ? -18.304 -2.050 8.313 1.00 84.38 202 LYS A O 1
ATOM 1661 N N . ASP A 1 203 ? -16.624 -0.594 7.962 1.00 86.31 203 ASP A N 1
ATOM 1662 C CA . ASP A 1 203 ? -16.696 0.008 9.279 1.00 86.31 203 ASP A CA 1
ATOM 1663 C C . ASP A 1 203 ? -18.051 0.730 9.442 1.00 86.31 203 ASP A C 1
ATOM 1665 O O . ASP A 1 203 ? -18.516 1.395 8.509 1.00 86.31 203 ASP A O 1
ATOM 1669 N N . PRO A 1 204 ? -18.714 0.592 10.603 1.00 80.94 204 PRO A N 1
ATOM 1670 C CA . PRO A 1 204 ? -20.052 1.140 10.815 1.00 80.94 204 PRO A CA 1
ATOM 1671 C C . PRO A 1 204 ? -20.083 2.673 10.851 1.00 80.94 204 PRO A C 1
ATOM 1673 O O . PRO A 1 204 ? -21.152 3.262 10.699 1.00 80.94 204 PRO A O 1
ATOM 1676 N N . VAL A 1 205 ? -18.937 3.323 11.064 1.00 84.38 205 VAL A N 1
ATOM 1677 C CA . VAL A 1 205 ? -18.805 4.781 11.149 1.00 84.38 205 VAL A CA 1
ATOM 1678 C C . VAL A 1 205 ? -18.290 5.358 9.832 1.00 84.38 205 VAL A C 1
ATOM 1680 O O . VAL A 1 205 ? -18.705 6.447 9.435 1.00 84.38 205 VAL A O 1
ATOM 1683 N N . ASN A 1 206 ? -17.396 4.648 9.140 1.00 85.75 206 ASN A N 1
ATOM 1684 C CA . ASN A 1 206 ? -16.789 5.120 7.900 1.00 85.75 206 ASN A CA 1
ATOM 1685 C C . ASN A 1 206 ? -16.760 4.039 6.810 1.00 85.75 206 ASN A C 1
ATOM 1687 O O . ASN A 1 206 ? -15.925 3.141 6.824 1.00 85.75 206 ASN A O 1
ATOM 1691 N N . ASP A 1 207 ? -17.601 4.192 5.788 1.00 86.00 207 ASP A N 1
ATOM 1692 C CA . ASP A 1 207 ? -17.752 3.224 4.692 1.00 86.00 207 ASP A CA 1
ATOM 1693 C C . ASP A 1 207 ? -16.491 3.010 3.826 1.00 86.00 207 ASP A C 1
ATOM 1695 O O . ASP A 1 207 ? -16.427 2.051 3.046 1.00 86.00 207 ASP A O 1
ATOM 1699 N N . ARG A 1 208 ? -15.478 3.879 3.959 1.00 87.62 208 ARG A N 1
ATOM 1700 C CA . ARG A 1 208 ? -14.167 3.748 3.306 1.00 87.62 208 ARG A CA 1
ATOM 1701 C C . ARG A 1 208 ? -13.200 2.869 4.074 1.00 87.62 208 ARG A C 1
ATOM 1703 O O . ARG A 1 208 ? -12.205 2.446 3.477 1.00 87.62 208 ARG A O 1
ATOM 1710 N N . ILE A 1 209 ? -13.457 2.616 5.353 1.00 90.19 209 ILE A N 1
ATOM 1711 C CA . ILE A 1 209 ? -12.655 1.709 6.162 1.00 90.19 209 ILE A CA 1
ATOM 1712 C C . ILE A 1 209 ? -13.257 0.309 6.080 1.00 90.19 209 ILE A C 1
ATOM 1714 O O . ILE A 1 209 ? -14.466 0.113 6.190 1.00 90.19 209 ILE A O 1
ATOM 1718 N N . LEU A 1 210 ? -12.384 -0.666 5.878 1.00 87.62 210 LEU A N 1
ATOM 1719 C CA . LEU A 1 210 ? -12.700 -2.077 5.822 1.00 87.62 210 LEU A CA 1
ATOM 1720 C C . LEU A 1 210 ? -12.007 -2.796 6.967 1.00 87.62 210 LEU A C 1
ATOM 1722 O O . LEU A 1 210 ? -10.788 -2.710 7.108 1.00 87.62 210 LEU A O 1
ATOM 1726 N N . THR A 1 211 ? -12.775 -3.536 7.750 1.00 85.00 211 THR A N 1
ATOM 1727 C CA . THR A 1 211 ? -12.287 -4.345 8.867 1.00 85.00 211 THR A CA 1
ATOM 1728 C C . THR A 1 211 ? -12.415 -5.821 8.520 1.00 85.00 211 THR A C 1
ATOM 1730 O O . THR A 1 211 ? -13.343 -6.242 7.821 1.00 85.00 211 THR A O 1
ATOM 1733 N N . LEU A 1 212 ? -11.446 -6.627 8.955 1.00 80.31 212 LEU A N 1
ATOM 1734 C CA . LEU A 1 212 ? -11.525 -8.074 8.781 1.00 80.31 212 LEU A CA 1
ATOM 1735 C C . LEU A 1 212 ? -12.690 -8.610 9.627 1.00 80.31 212 LEU A C 1
ATOM 1737 O O . LEU A 1 212 ? -12.693 -8.428 10.843 1.00 80.31 212 LEU A O 1
ATOM 1741 N N . SER A 1 213 ? -13.655 -9.274 8.993 1.00 74.00 213 SER A N 1
ATOM 1742 C CA . SER A 1 213 ? -14.816 -9.864 9.661 1.00 74.00 213 SER A CA 1
ATOM 1743 C C . SER A 1 213 ? -14.383 -10.873 10.714 1.00 74.00 213 SER A C 1
ATOM 1745 O O . SER A 1 213 ? -13.442 -11.651 10.516 1.00 74.00 213 SER A O 1
ATOM 1747 N N . GLU A 1 214 ? -15.105 -10.911 11.830 1.00 69.69 214 GLU A N 1
ATOM 1748 C CA . GLU A 1 214 ? -14.952 -11.964 12.828 1.00 69.69 214 GLU A CA 1
ATOM 1749 C C . GLU A 1 214 ? -15.610 -13.277 12.392 1.00 69.69 214 GLU A C 1
ATOM 1751 O O . GLU A 1 214 ? -15.083 -14.340 12.722 1.00 69.69 214 GLU A O 1
ATOM 1756 N N . THR A 1 215 ? -16.656 -13.208 11.567 1.00 65.44 215 THR A N 1
ATOM 1757 C CA . THR A 1 215 ? -17.387 -14.359 11.023 1.00 65.44 215 THR A CA 1
ATOM 1758 C C . THR A 1 215 ? -16.935 -14.703 9.602 1.00 65.44 215 THR A C 1
ATOM 1760 O O . THR A 1 215 ? -16.525 -13.826 8.840 1.00 65.44 215 THR A O 1
ATOM 1763 N N . ASP A 1 216 ? -17.059 -15.978 9.224 1.00 59.91 216 ASP A N 1
ATOM 1764 C CA . ASP A 1 216 ? -16.764 -16.465 7.865 1.00 59.91 216 ASP A CA 1
ATOM 1765 C C . ASP A 1 216 ? -17.845 -16.081 6.838 1.00 59.91 216 ASP A C 1
ATOM 1767 O O . ASP A 1 216 ? -17.787 -16.494 5.680 1.00 59.91 216 ASP A O 1
ATOM 1771 N N . GLU A 1 217 ? -18.845 -15.295 7.244 1.00 59.19 217 GLU A N 1
ATOM 1772 C CA . GLU A 1 217 ? -19.910 -14.838 6.363 1.00 59.19 217 GLU A CA 1
ATOM 1773 C C . GLU A 1 217 ? -19.410 -13.660 5.508 1.00 59.19 217 GLU A C 1
ATOM 1775 O O . GLU A 1 217 ? -19.108 -12.582 6.037 1.00 59.19 217 GLU A O 1
ATOM 1780 N N . PRO A 1 218 ? -19.292 -13.834 4.179 1.00 55.72 218 PRO A N 1
ATOM 1781 C CA . PRO A 1 218 ? -18.795 -12.788 3.301 1.00 55.72 218 PRO A CA 1
ATOM 1782 C C . PRO A 1 218 ? -19.864 -11.707 3.165 1.00 55.72 218 PRO A C 1
ATOM 1784 O O . PRO A 1 218 ? -20.858 -11.911 2.472 1.00 55.72 218 PRO A O 1
ATOM 1787 N N . ASN A 1 219 ? -19.664 -10.557 3.813 1.00 56.12 219 ASN A N 1
ATOM 1788 C CA . ASN A 1 219 ? -20.667 -9.494 3.794 1.00 56.12 219 ASN A CA 1
ATOM 1789 C C . ASN A 1 219 ? -20.326 -8.265 2.929 1.00 56.12 219 ASN A C 1
ATOM 1791 O O . ASN A 1 219 ? -21.254 -7.493 2.696 1.00 56.12 219 ASN A O 1
ATOM 1795 N N . THR A 1 220 ? -19.103 -8.019 2.396 1.00 58.91 220 THR A N 1
ATOM 1796 C CA . THR A 1 220 ? -18.934 -6.910 1.406 1.00 58.91 220 THR A CA 1
ATOM 1797 C C . THR A 1 220 ? -17.653 -6.801 0.523 1.00 58.91 220 THR A C 1
ATOM 1799 O O . THR A 1 220 ? -16.517 -6.900 0.973 1.00 58.91 220 THR A O 1
ATOM 1802 N N . GLU A 1 221 ? -17.914 -6.418 -0.745 1.00 55.16 221 GLU A N 1
ATOM 1803 C CA . GLU A 1 221 ? -17.285 -5.450 -1.693 1.00 55.16 221 GLU A CA 1
ATOM 1804 C C . GLU A 1 221 ? -15.877 -5.596 -2.315 1.00 55.16 221 GLU A C 1
ATOM 1806 O O . GLU A 1 221 ? -15.726 -5.235 -3.491 1.00 55.16 221 GLU A O 1
ATOM 1811 N N . ILE A 1 222 ? -14.838 -6.088 -1.629 1.00 64.69 222 ILE A N 1
ATOM 1812 C CA . ILE A 1 222 ? -13.508 -6.235 -2.265 1.00 64.69 222 ILE A CA 1
ATOM 1813 C C . ILE A 1 222 ? -13.339 -7.655 -2.792 1.00 64.69 222 ILE A C 1
ATOM 1815 O O . ILE A 1 222 ? -12.928 -8.563 -2.082 1.00 64.69 222 ILE A O 1
ATOM 1819 N N . HIS A 1 223 ? -13.627 -7.835 -4.079 1.00 61.44 223 HIS A N 1
ATOM 1820 C CA . HIS A 1 223 ? -13.590 -9.164 -4.687 1.00 61.44 223 HIS A CA 1
ATOM 1821 C C . HIS A 1 223 ? -12.196 -9.593 -5.172 1.00 61.44 223 HIS A C 1
ATOM 1823 O O . HIS A 1 223 ? -11.981 -10.780 -5.371 1.00 61.44 223 HIS A O 1
ATOM 1829 N N . HIS A 1 224 ? -11.227 -8.682 -5.382 1.00 71.12 224 HIS A N 1
ATOM 1830 C CA . HIS A 1 224 ? -9.948 -9.060 -6.011 1.00 71.12 224 HIS A CA 1
ATOM 1831 C C . HIS A 1 224 ? -8.755 -8.160 -5.651 1.00 71.12 224 HIS A C 1
ATOM 1833 O O . HIS A 1 224 ? -8.637 -7.036 -6.153 1.00 71.12 224 HIS A O 1
ATOM 1839 N N . PHE A 1 225 ? -7.795 -8.700 -4.899 1.00 79.75 225 PHE A N 1
ATOM 1840 C CA . PHE A 1 225 ? -6.441 -8.150 -4.827 1.00 79.75 225 PHE A CA 1
ATOM 1841 C C . PHE A 1 225 ? -5.584 -8.583 -6.020 1.00 79.75 225 PHE A C 1
ATOM 1843 O O . PHE A 1 225 ? -5.794 -9.635 -6.629 1.00 79.75 225 PHE A O 1
ATOM 1850 N N . SER A 1 226 ? -4.591 -7.764 -6.367 1.00 82.19 226 SER A N 1
ATOM 1851 C CA . SER A 1 226 ? -3.516 -8.212 -7.254 1.00 82.19 226 SER A CA 1
ATOM 1852 C C . SER A 1 226 ? -2.552 -9.158 -6.532 1.00 82.19 226 SER A C 1
ATOM 1854 O O . SER A 1 226 ? -2.379 -9.073 -5.318 1.00 82.19 226 SER A O 1
ATOM 1856 N N . GLU A 1 227 ? -1.851 -10.003 -7.294 1.00 82.94 227 GLU A N 1
ATOM 1857 C CA . GLU A 1 227 ? -0.740 -10.815 -6.775 1.00 82.94 227 GLU A CA 1
ATOM 1858 C C . GLU A 1 227 ? 0.319 -9.943 -6.086 1.00 82.94 227 GLU A C 1
ATOM 1860 O O . GLU A 1 227 ? 0.854 -10.325 -5.049 1.00 82.94 227 GLU A O 1
ATOM 1865 N N . THR A 1 228 ? 0.564 -8.734 -6.613 1.00 83.31 228 THR A N 1
ATOM 1866 C CA . THR A 1 228 ? 1.451 -7.755 -5.977 1.00 83.31 228 THR A CA 1
ATOM 1867 C C . THR A 1 228 ? 0.950 -7.371 -4.593 1.00 83.31 228 THR A C 1
ATOM 1869 O O . THR A 1 228 ? 1.731 -7.419 -3.654 1.00 83.31 228 THR A O 1
ATOM 1872 N N . THR A 1 229 ? -0.331 -7.049 -4.431 1.00 87.00 229 THR A N 1
ATOM 1873 C CA . THR A 1 229 ? -0.903 -6.679 -3.127 1.00 87.00 229 THR A CA 1
ATOM 1874 C C . THR A 1 229 ? -0.767 -7.800 -2.115 1.00 87.00 229 THR A C 1
ATOM 1876 O O . THR A 1 229 ? -0.306 -7.558 -1.007 1.00 87.00 229 THR A O 1
ATOM 1879 N N . VAL A 1 230 ? -1.123 -9.026 -2.509 1.00 85.19 230 VAL A N 1
ATOM 1880 C CA . VAL A 1 230 ? -1.022 -10.207 -1.639 1.00 85.19 230 VAL A CA 1
ATOM 1881 C C . VAL A 1 230 ? 0.431 -10.441 -1.233 1.00 85.19 230 VAL A C 1
ATOM 1883 O O . VAL A 1 230 ? 0.724 -10.624 -0.055 1.00 85.19 230 VAL A O 1
ATOM 1886 N N . GLY A 1 231 ? 1.362 -10.364 -2.188 1.00 84.12 231 GLY A N 1
ATOM 1887 C CA . GLY A 1 231 ? 2.788 -10.479 -1.900 1.00 84.12 231 GLY A CA 1
ATOM 1888 C C . GLY A 1 231 ? 3.288 -9.387 -0.953 1.00 84.12 231 GLY A C 1
ATOM 1889 O O . GLY A 1 231 ? 4.003 -9.690 -0.003 1.00 84.12 231 GLY A O 1
ATOM 1890 N N . VAL A 1 232 ? 2.895 -8.129 -1.171 1.00 85.38 232 VAL A N 1
ATOM 1891 C CA . VAL A 1 232 ? 3.315 -6.994 -0.334 1.00 85.38 232 VAL A CA 1
ATOM 1892 C C . VAL A 1 232 ? 2.762 -7.128 1.077 1.00 85.38 232 VAL A C 1
ATOM 1894 O O . VAL A 1 232 ? 3.520 -6.974 2.031 1.00 85.38 232 VAL A O 1
ATOM 1897 N N . MET A 1 233 ? 1.487 -7.496 1.217 1.00 84.31 233 MET A N 1
ATOM 1898 C CA . MET A 1 233 ? 0.894 -7.789 2.518 1.00 84.31 233 MET A CA 1
ATOM 1899 C C . MET A 1 233 ? 1.627 -8.927 3.226 1.00 84.31 233 MET A C 1
ATOM 1901 O O . MET A 1 233 ? 1.922 -8.799 4.405 1.00 84.31 233 MET A O 1
ATOM 1905 N N . ASN A 1 234 ? 2.003 -10.002 2.529 1.00 80.69 234 ASN A N 1
ATOM 1906 C CA . ASN A 1 234 ? 2.774 -11.087 3.143 1.00 80.69 234 ASN A CA 1
ATOM 1907 C C . ASN A 1 234 ? 4.120 -10.601 3.698 1.00 80.69 234 ASN A C 1
ATOM 1909 O O . ASN A 1 234 ? 4.499 -10.980 4.805 1.00 80.69 234 ASN A O 1
ATOM 1913 N N . VAL A 1 235 ? 4.833 -9.736 2.969 1.00 80.62 235 VAL A N 1
ATOM 1914 C CA . VAL A 1 235 ? 6.076 -9.132 3.480 1.00 80.62 235 VAL A CA 1
ATOM 1915 C C . VAL A 1 235 ? 5.780 -8.208 4.663 1.00 80.62 235 VAL A C 1
ATOM 1917 O O . VAL A 1 235 ? 6.505 -8.247 5.650 1.00 80.62 235 VAL A O 1
ATOM 1920 N N . TYR A 1 236 ? 4.709 -7.414 4.599 1.00 82.94 236 TYR A N 1
ATOM 1921 C CA . TYR A 1 236 ? 4.305 -6.501 5.672 1.00 82.94 236 TYR A CA 1
ATOM 1922 C C . TYR A 1 236 ? 3.980 -7.248 6.970 1.00 82.94 236 TYR A C 1
ATOM 1924 O O . TYR A 1 236 ? 4.527 -6.917 8.019 1.00 82.94 236 TYR A O 1
ATOM 1932 N N . LEU A 1 237 ? 3.168 -8.307 6.890 1.00 79.94 237 LEU A N 1
ATOM 1933 C CA . LEU A 1 237 ? 2.831 -9.173 8.022 1.00 79.94 237 LEU A CA 1
ATOM 1934 C C . LEU A 1 237 ? 4.090 -9.806 8.631 1.00 79.94 237 LEU A C 1
ATOM 1936 O O . LEU A 1 237 ? 4.255 -9.798 9.850 1.00 79.94 237 LEU A O 1
ATOM 1940 N N . ASN A 1 238 ? 5.014 -10.281 7.789 1.00 73.44 238 ASN A N 1
ATOM 1941 C CA . ASN A 1 238 ? 6.300 -10.807 8.249 1.00 73.44 238 ASN A CA 1
ATOM 1942 C C . ASN A 1 238 ? 7.178 -9.741 8.909 1.00 73.44 238 ASN A C 1
ATOM 1944 O O . ASN A 1 238 ? 7.925 -10.052 9.825 1.00 73.44 238 ASN A O 1
ATOM 1948 N N . LYS A 1 239 ? 7.088 -8.481 8.479 1.00 72.31 239 LYS A N 1
ATOM 1949 C CA . LYS A 1 239 ? 7.875 -7.397 9.069 1.00 72.31 239 LYS A CA 1
ATOM 1950 C C . LYS A 1 239 ? 7.329 -6.912 10.397 1.00 72.31 239 LYS A C 1
ATOM 1952 O O . LYS A 1 239 ? 8.125 -6.584 11.265 1.00 72.31 239 LYS A O 1
ATOM 1957 N N . ILE A 1 240 ? 6.012 -6.915 10.594 1.00 67.38 240 ILE A N 1
ATOM 1958 C CA . ILE A 1 240 ? 5.439 -6.648 11.920 1.00 67.38 240 ILE A CA 1
ATOM 1959 C C . ILE A 1 240 ? 5.971 -7.658 12.951 1.00 67.38 240 ILE A C 1
ATOM 1961 O O . ILE A 1 240 ? 6.268 -7.255 14.070 1.00 67.38 240 ILE A O 1
ATOM 1965 N N . LEU A 1 241 ? 6.168 -8.929 12.569 1.00 55.84 241 LEU A N 1
ATOM 1966 C CA . LEU A 1 241 ? 6.776 -9.948 13.441 1.00 55.84 241 LEU A CA 1
ATOM 1967 C C . LEU A 1 241 ? 8.217 -9.613 13.857 1.00 55.84 241 LEU A C 1
ATOM 1969 O O . LEU A 1 241 ? 8.606 -9.961 14.964 1.00 55.84 241 LEU A O 1
ATOM 1973 N N . ASP A 1 242 ? 9.000 -8.956 12.997 1.00 54.34 242 ASP A N 1
ATOM 1974 C CA . ASP A 1 242 ? 10.387 -8.580 13.311 1.00 54.34 242 ASP A CA 1
ATOM 1975 C C . ASP A 1 242 ? 10.460 -7.393 14.299 1.00 54.34 242 ASP A C 1
ATOM 1977 O O . ASP A 1 242 ? 11.477 -7.208 14.964 1.00 54.34 242 ASP A O 1
ATOM 1981 N N . PHE A 1 243 ? 9.396 -6.583 14.395 1.00 46.25 243 PHE A N 1
ATOM 1982 C CA . PHE A 1 243 ? 9.319 -5.399 15.264 1.00 46.25 243 PHE A CA 1
ATOM 1983 C C . PHE A 1 243 ? 8.652 -5.655 16.633 1.00 46.25 243 PHE A C 1
ATOM 1985 O O . PHE A 1 243 ? 8.675 -4.747 17.468 1.00 46.25 243 PHE A O 1
ATOM 1992 N N . ALA A 1 244 ? 8.045 -6.829 16.856 1.00 44.69 244 ALA A N 1
ATOM 1993 C CA . ALA A 1 244 ? 7.242 -7.170 18.041 1.00 44.69 244 ALA A CA 1
ATOM 1994 C C . ALA A 1 244 ? 7.871 -8.287 18.886 1.00 44.69 244 ALA A C 1
ATOM 1996 O O . ALA A 1 244 ? 8.023 -8.078 20.110 1.00 44.69 244 ALA A O 1
#

Nearest PDB structures (foldseek):
  4ijx-assembly3_B-2  TM=7.052E-01  e=2.358E-05  Homo sapiens
  5cfi-assembly1_B  TM=6.931E-01  e=3.407E-05  Plasmodium falciparum 3D7
  7ef9-assembly1_A  TM=4.848E-01  e=4.629E-05  Mus musculus
  8fay-assembly1_A  TM=5.990E-01  e=9.336E-04  Homo sapiens
  7b64-assembly1_A-2  TM=5.606E-01  e=1.193E-03  Homo sapiens

Radius of gyration: 25.22 Å; Cα contacts (8 Å, |Δi|>4): 402; chains: 1; bounding box: 69×55×96 Å